Protein AF-A0A9W8RXJ8-F1 (afdb_monomer_lite)

Structure (mmCIF, N/CA/C/O backbone):
data_AF-A0A9W8RXJ8-F1
#
_entry.id   AF-A0A9W8RXJ8-F1
#
loop_
_atom_site.group_PDB
_atom_site.id
_atom_site.type_symbol
_atom_site.label_atom_id
_atom_site.label_alt_id
_atom_site.label_comp_id
_atom_site.label_asym_id
_atom_site.label_entity_id
_atom_site.label_seq_id
_atom_site.pdbx_PDB_ins_code
_atom_site.Cartn_x
_atom_site.Cartn_y
_atom_site.Cartn_z
_atom_site.occupancy
_atom_site.B_iso_or_equiv
_atom_site.auth_seq_id
_atom_site.auth_comp_id
_atom_site.auth_asym_id
_atom_site.auth_atom_id
_atom_site.pdbx_PDB_model_num
ATOM 1 N N . MET A 1 1 ? -31.388 0.272 54.545 1.00 35.22 1 MET A N 1
ATOM 2 C CA . MET A 1 1 ? -30.119 0.419 53.802 1.00 35.22 1 MET A CA 1
ATOM 3 C C . MET A 1 1 ? -30.381 0.047 52.357 1.00 35.22 1 MET A C 1
ATOM 5 O O . MET A 1 1 ? -30.662 -1.110 52.078 1.00 35.22 1 MET A O 1
ATOM 9 N N . ALA A 1 2 ? -30.418 1.042 51.474 1.00 28.25 2 ALA A N 1
ATOM 10 C CA . ALA A 1 2 ? -30.659 0.846 50.052 1.00 28.25 2 ALA A CA 1
ATOM 11 C C . ALA A 1 2 ? -29.332 0.495 49.368 1.00 28.25 2 ALA A C 1
ATOM 13 O O . ALA A 1 2 ? -28.409 1.306 49.366 1.00 28.25 2 ALA A O 1
ATOM 14 N N . VAL A 1 3 ? -29.229 -0.712 48.812 1.00 30.70 3 VAL A N 1
ATOM 15 C CA . VAL A 1 3 ? -28.134 -1.075 47.908 1.00 30.70 3 VAL A CA 1
ATOM 16 C C . VAL A 1 3 ? -28.586 -0.706 46.502 1.00 30.70 3 VAL A C 1
ATOM 18 O O . VAL A 1 3 ? -29.401 -1.397 45.894 1.00 30.70 3 VAL A O 1
ATOM 21 N N . SER A 1 4 ? -28.076 0.419 46.009 1.00 29.45 4 SER A N 1
ATOM 22 C CA . SER A 1 4 ? -28.154 0.770 44.595 1.00 29.45 4 SER A CA 1
ATOM 23 C C . SER A 1 4 ? -27.246 -0.179 43.811 1.00 29.45 4 SER A C 1
ATOM 25 O O . SER A 1 4 ? -26.024 -0.135 43.937 1.00 29.45 4 SER A O 1
ATOM 27 N N . ARG A 1 5 ? -27.852 -1.068 43.021 1.00 44.12 5 ARG A N 1
ATOM 28 C CA . ARG A 1 5 ? -27.207 -1.725 41.882 1.00 44.12 5 ARG A CA 1
ATOM 29 C C . ARG A 1 5 ? -27.414 -0.821 40.673 1.00 44.12 5 ARG A C 1
ATOM 31 O O . ARG A 1 5 ? -28.552 -0.688 40.239 1.00 44.12 5 ARG A O 1
ATOM 38 N N . ASN A 1 6 ? -26.338 -0.243 40.138 1.00 35.25 6 ASN A N 1
ATOM 39 C CA . ASN A 1 6 ? -26.139 -0.083 38.694 1.00 35.25 6 ASN A CA 1
ATOM 40 C C . ASN A 1 6 ? -24.799 0.580 38.352 1.00 35.25 6 ASN A C 1
ATOM 42 O O . ASN A 1 6 ? -24.467 1.630 38.891 1.00 35.25 6 ASN A O 1
ATOM 46 N N . GLY A 1 7 ? -24.133 0.014 37.340 1.00 33.09 7 GLY A N 1
ATOM 47 C CA . GLY A 1 7 ? -23.329 0.776 36.384 1.00 33.09 7 GLY A CA 1
ATOM 48 C C . GLY A 1 7 ? -21.817 0.562 36.442 1.00 33.09 7 GLY A C 1
ATOM 49 O O . GLY A 1 7 ? -21.168 0.942 37.407 1.00 33.09 7 GLY A O 1
ATOM 50 N N . GLY A 1 8 ? -21.258 0.062 35.335 1.00 31.50 8 GLY A N 1
ATOM 51 C CA . GLY A 1 8 ? -19.850 0.263 34.980 1.00 31.50 8 GLY A CA 1
ATOM 52 C C . GLY A 1 8 ? -19.142 -1.015 34.551 1.00 31.50 8 GLY A C 1
ATOM 53 O O . GLY A 1 8 ? -18.967 -1.923 35.350 1.00 31.50 8 GLY A O 1
ATOM 54 N N . ALA A 1 9 ? -18.747 -1.080 33.280 1.00 40.59 9 ALA A N 1
ATOM 55 C CA . ALA A 1 9 ? -18.009 -2.183 32.680 1.00 40.59 9 ALA A CA 1
ATOM 56 C C . ALA A 1 9 ? -16.796 -2.611 33.528 1.00 40.59 9 ALA A C 1
ATOM 58 O O . ALA A 1 9 ? -15.977 -1.774 33.907 1.00 40.59 9 ALA A O 1
ATOM 59 N N . ASN A 1 10 ? -16.655 -3.919 33.762 1.00 38.47 10 ASN A N 1
ATOM 60 C CA . ASN A 1 10 ? -15.446 -4.526 34.317 1.00 38.47 10 ASN A CA 1
ATOM 61 C C . ASN A 1 10 ? -14.302 -4.401 33.298 1.00 38.47 10 ASN A C 1
ATOM 63 O O . ASN A 1 10 ? -13.964 -5.359 32.606 1.00 38.47 10 ASN A O 1
ATOM 67 N N . ALA A 1 11 ? -13.701 -3.219 33.183 1.00 48.59 11 ALA A N 1
ATOM 68 C CA . ALA A 1 11 ? -12.344 -3.120 32.677 1.00 48.59 11 ALA A CA 1
ATOM 69 C C . ALA A 1 11 ? -11.456 -3.789 33.731 1.00 48.59 11 ALA A C 1
ATOM 71 O O . ALA A 1 11 ? -11.199 -3.214 34.789 1.00 48.59 11 ALA A O 1
ATOM 72 N N . ALA A 1 12 ? -11.070 -5.044 33.491 1.00 58.12 12 ALA A N 1
ATOM 73 C CA . ALA A 1 12 ? -10.094 -5.714 34.335 1.00 58.12 12 ALA A CA 1
ATOM 74 C C . ALA A 1 12 ? -8.837 -4.833 34.386 1.00 58.12 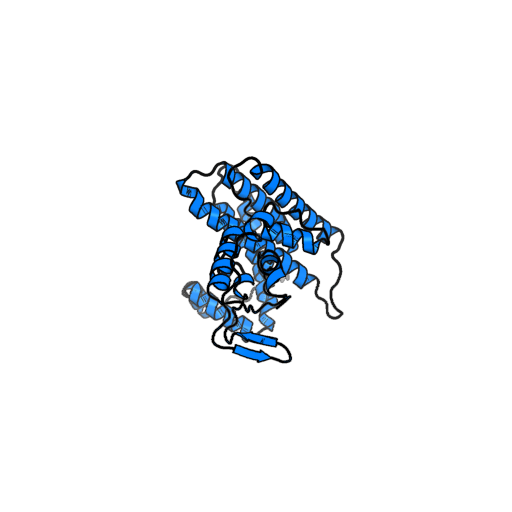12 ALA A C 1
ATOM 76 O O . ALA A 1 12 ? -8.300 -4.453 33.345 1.00 58.12 12 ALA A O 1
ATOM 77 N N . HIS A 1 13 ? -8.421 -4.450 35.594 1.00 66.38 13 HIS A N 1
ATOM 78 C CA . HIS A 1 13 ? -7.231 -3.633 35.804 1.00 66.38 13 HIS A CA 1
ATOM 79 C C . HIS A 1 13 ? -6.039 -4.327 35.134 1.00 66.38 13 HIS A C 1
ATOM 81 O O . HIS A 1 13 ? -5.773 -5.497 35.420 1.00 66.38 13 HIS A O 1
ATOM 87 N N . VAL A 1 14 ? -5.331 -3.630 34.237 1.00 68.44 14 VAL A N 1
ATOM 88 C CA . VAL A 1 14 ? -4.106 -4.175 33.635 1.00 68.44 14 VAL A CA 1
ATOM 89 C C . VAL A 1 14 ? -3.151 -4.498 34.778 1.00 68.44 14 VAL A C 1
ATOM 91 O O . VAL A 1 14 ? -2.932 -3.673 35.664 1.00 68.44 14 VAL A O 1
ATOM 94 N N . ASN A 1 15 ? -2.630 -5.723 34.822 1.00 82.56 15 ASN A N 1
ATOM 95 C CA . ASN A 1 15 ? -1.680 -6.119 35.856 1.00 82.56 15 ASN A CA 1
ATOM 96 C C . ASN A 1 15 ? -0.509 -5.120 35.867 1.00 82.56 15 ASN A C 1
ATOM 98 O O . ASN A 1 15 ? 0.106 -4.892 34.828 1.00 82.56 15 ASN A O 1
ATOM 102 N N . MET A 1 16 ? -0.193 -4.540 37.030 1.00 80.38 16 MET A N 1
ATOM 103 C CA . MET A 1 16 ? 0.881 -3.547 37.179 1.00 80.38 16 MET A CA 1
ATOM 104 C C . MET A 1 16 ? 2.228 -4.020 36.613 1.00 80.38 16 MET A C 1
ATOM 106 O O . MET A 1 16 ? 2.991 -3.222 36.070 1.00 80.38 16 MET A O 1
ATOM 110 N N . MET A 1 17 ? 2.523 -5.321 36.697 1.00 86.38 17 MET A N 1
ATOM 111 C CA . MET A 1 17 ? 3.754 -5.876 36.128 1.00 86.38 17 MET A CA 1
ATOM 112 C C . MET A 1 17 ? 3.715 -5.886 34.596 1.00 86.38 17 MET A C 1
ATOM 114 O O . MET A 1 17 ? 4.720 -5.607 33.949 1.00 86.38 17 MET A O 1
ATOM 118 N N . THR A 1 18 ? 2.550 -6.149 34.004 1.00 88.50 18 THR A N 1
ATOM 119 C CA . THR A 1 18 ? 2.351 -6.068 32.551 1.00 88.50 18 THR A CA 1
ATOM 120 C C . THR A 1 18 ? 2.411 -4.622 32.066 1.00 88.50 18 THR A C 1
ATOM 122 O O . THR A 1 18 ? 3.030 -4.359 31.039 1.00 88.50 18 THR A O 1
ATOM 125 N N . ASP A 1 19 ? 1.846 -3.679 32.822 1.00 89.75 19 ASP A N 1
ATOM 126 C CA . ASP A 1 19 ? 1.936 -2.248 32.511 1.00 89.75 19 ASP A CA 1
ATOM 127 C C . ASP A 1 19 ? 3.390 -1.754 32.542 1.00 89.75 19 ASP A C 1
ATOM 129 O O . ASP A 1 19 ? 3.831 -1.045 31.642 1.00 89.75 19 ASP A O 1
ATOM 133 N N . THR A 1 20 ? 4.188 -2.249 33.496 1.00 91.19 20 THR A N 1
ATOM 134 C CA . THR A 1 20 ? 5.633 -1.978 33.548 1.00 91.19 20 THR A CA 1
ATOM 135 C C . THR A 1 20 ? 6.344 -2.463 32.281 1.00 91.19 20 THR A C 1
ATOM 137 O O . THR A 1 20 ? 7.199 -1.753 31.754 1.00 91.19 20 THR A O 1
ATOM 140 N N . ILE A 1 21 ? 5.985 -3.636 31.750 1.00 92.62 21 ILE A N 1
ATOM 141 C CA . ILE A 1 21 ? 6.540 -4.133 30.481 1.00 92.62 21 ILE A CA 1
ATOM 142 C C . ILE A 1 21 ? 6.136 -3.208 29.324 1.00 92.62 21 ILE A C 1
ATOM 144 O O . ILE A 1 21 ? 7.000 -2.783 28.558 1.00 92.62 21 ILE A O 1
ATOM 148 N N . ILE A 1 22 ? 4.850 -2.858 29.210 1.00 91.69 22 ILE A N 1
ATOM 149 C CA . ILE A 1 22 ? 4.332 -1.992 28.135 1.00 91.69 22 ILE A CA 1
ATOM 150 C C . ILE A 1 22 ? 4.992 -0.608 28.174 1.00 91.69 22 ILE A C 1
ATOM 152 O O . ILE A 1 22 ? 5.399 -0.098 27.133 1.00 91.69 22 ILE A O 1
ATOM 156 N N . GLY A 1 23 ? 5.127 -0.016 29.362 1.00 92.38 23 GLY A N 1
ATOM 157 C CA . GLY A 1 23 ? 5.676 1.325 29.547 1.00 92.38 23 GLY A CA 1
ATOM 158 C C . GLY A 1 23 ? 7.185 1.438 29.323 1.00 92.38 23 GLY A C 1
ATOM 159 O O . GLY A 1 23 ? 7.670 2.541 29.085 1.00 92.38 23 GLY A O 1
ATOM 160 N N . ASN A 1 24 ? 7.932 0.328 29.385 1.00 94.94 24 ASN A N 1
ATOM 161 C CA . ASN A 1 24 ? 9.398 0.342 29.290 1.00 94.94 24 ASN A CA 1
ATOM 162 C C . ASN A 1 24 ? 9.953 -0.361 28.043 1.00 94.94 24 ASN A C 1
ATOM 164 O O . ASN A 1 24 ? 11.120 -0.154 27.705 1.00 94.94 24 ASN A O 1
ATOM 168 N N . LEU A 1 25 ? 9.164 -1.184 27.343 1.00 95.38 25 LEU A N 1
ATOM 169 C CA . LEU A 1 25 ? 9.617 -1.779 26.088 1.00 95.38 25 LEU A CA 1
ATOM 170 C C . LEU A 1 25 ? 9.798 -0.699 25.007 1.00 95.38 25 LEU A C 1
ATOM 172 O O . LEU A 1 25 ? 8.898 0.115 24.788 1.00 95.38 25 LEU A O 1
ATOM 176 N N . PRO A 1 26 ? 10.911 -0.721 24.249 1.00 96.31 26 PRO A N 1
ATOM 177 C CA . PRO A 1 26 ? 11.023 0.106 23.058 1.00 96.31 26 PRO A CA 1
ATOM 178 C C . PRO A 1 26 ? 9.963 -0.315 22.032 1.00 96.31 26 PRO A C 1
ATOM 180 O O . PRO A 1 26 ? 9.560 -1.480 21.976 1.00 96.31 26 PRO A O 1
ATOM 183 N N . ALA A 1 27 ? 9.553 0.614 21.165 1.00 93.94 27 ALA A N 1
ATOM 184 C CA . ALA A 1 27 ? 8.491 0.370 20.187 1.00 93.94 27 ALA A CA 1
ATOM 185 C C . ALA A 1 27 ? 8.756 -0.861 19.296 1.00 93.94 27 ALA A C 1
ATOM 187 O O . ALA A 1 27 ? 7.829 -1.611 18.995 1.00 93.94 27 ALA A O 1
ATOM 188 N N . ASP A 1 28 ? 10.011 -1.108 18.909 1.00 93.56 28 ASP A N 1
ATOM 189 C CA . ASP A 1 28 ? 10.378 -2.300 18.136 1.00 93.56 28 ASP A CA 1
ATOM 190 C C . ASP A 1 28 ? 10.241 -3.592 18.943 1.00 93.56 28 ASP A C 1
ATOM 192 O O . ASP A 1 28 ? 9.721 -4.580 18.424 1.00 93.56 28 ASP A O 1
ATOM 196 N N . GLY A 1 29 ? 10.608 -3.568 20.227 1.00 95.44 29 GLY A N 1
ATOM 197 C CA . GLY A 1 29 ? 10.397 -4.691 21.139 1.00 95.44 29 GLY A CA 1
ATOM 198 C C . GLY A 1 29 ? 8.912 -5.011 21.301 1.00 95.44 29 GLY A C 1
ATOM 199 O O . GLY A 1 29 ? 8.510 -6.165 21.162 1.00 95.44 29 GLY A O 1
ATOM 200 N N . LEU A 1 30 ? 8.075 -3.985 21.485 1.00 95.19 30 LEU A N 1
ATOM 201 C CA . LEU A 1 30 ? 6.626 -4.160 21.578 1.00 95.19 30 LEU A CA 1
ATOM 202 C C . LEU A 1 30 ? 6.035 -4.756 20.288 1.00 95.19 30 LEU A C 1
ATOM 204 O O . LEU A 1 30 ? 5.214 -5.669 20.356 1.00 95.19 30 LEU A O 1
ATOM 208 N N . ARG A 1 31 ? 6.487 -4.310 19.106 1.00 93.81 31 ARG A N 1
ATOM 209 C CA . ARG A 1 31 ? 6.063 -4.888 17.815 1.00 93.81 31 ARG A CA 1
ATOM 210 C C . ARG A 1 31 ? 6.441 -6.362 17.691 1.00 93.81 31 ARG A C 1
ATOM 212 O O . ARG A 1 31 ? 5.640 -7.138 17.179 1.00 93.81 31 ARG A O 1
ATOM 219 N N . VAL A 1 32 ? 7.639 -6.754 18.130 1.00 95.81 32 VAL A N 1
ATOM 220 C CA . VAL A 1 32 ? 8.074 -8.163 18.117 1.00 95.81 32 VAL A CA 1
ATOM 221 C C .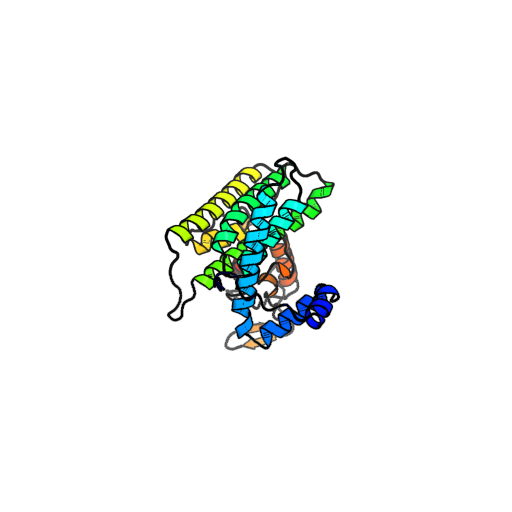 VAL A 1 32 ? 7.185 -9.009 19.025 1.00 95.81 32 VAL A C 1
ATOM 223 O O . VAL A 1 32 ? 6.690 -10.046 18.587 1.00 95.81 32 VAL A O 1
ATOM 226 N N . VAL A 1 33 ? 6.923 -8.544 20.249 1.00 95.62 33 VAL A N 1
ATOM 227 C CA . VAL A 1 33 ? 6.056 -9.250 21.204 1.00 95.62 33 VAL A CA 1
ATOM 228 C C . VAL A 1 33 ? 4.638 -9.401 20.652 1.00 95.62 33 VAL A C 1
ATOM 230 O O . VAL A 1 33 ? 4.113 -10.510 20.650 1.00 95.62 33 VAL A O 1
ATOM 233 N N . ILE A 1 34 ? 4.039 -8.331 20.118 1.00 94.62 34 ILE A N 1
ATOM 234 C CA . ILE A 1 34 ? 2.685 -8.383 19.542 1.00 94.62 34 ILE A CA 1
ATOM 235 C C . ILE A 1 34 ? 2.630 -9.320 18.330 1.00 94.62 34 ILE A C 1
ATOM 237 O O . ILE A 1 34 ? 1.712 -10.128 18.237 1.00 94.62 34 ILE A O 1
ATOM 241 N N . ARG A 1 35 ? 3.609 -9.272 17.416 1.00 93.94 35 ARG A N 1
ATOM 242 C CA . ARG A 1 35 ? 3.647 -10.204 16.273 1.00 93.94 35 ARG A CA 1
ATOM 243 C C . ARG A 1 35 ? 3.756 -11.658 16.729 1.00 93.94 35 ARG A C 1
ATOM 245 O O . ARG A 1 35 ? 3.061 -12.504 16.183 1.00 93.94 35 ARG A O 1
ATOM 252 N N . SER A 1 36 ? 4.591 -11.935 17.732 1.00 95.62 36 SER A N 1
ATOM 253 C CA . SER A 1 36 ? 4.730 -13.278 18.309 1.00 95.62 36 SER A CA 1
ATOM 254 C C . SER A 1 36 ? 3.431 -13.755 18.964 1.00 95.62 36 SER A C 1
ATOM 256 O O . SER A 1 36 ? 3.017 -14.896 18.758 1.00 95.62 36 SER A O 1
ATOM 258 N N . LEU A 1 37 ? 2.749 -12.860 19.690 1.00 94.81 37 LEU A N 1
ATOM 259 C CA . LEU A 1 37 ? 1.446 -13.122 20.292 1.00 94.81 37 LEU A CA 1
ATOM 260 C C . LEU A 1 37 ? 0.416 -13.497 19.219 1.00 94.81 37 LEU A C 1
ATOM 262 O O . LEU A 1 37 ? -0.186 -14.555 19.324 1.00 94.81 37 LEU A O 1
ATOM 266 N N . LEU A 1 38 ? 0.271 -12.680 18.172 1.00 94.44 38 LEU A N 1
ATOM 267 C CA . LEU A 1 38 ? -0.686 -12.908 17.083 1.00 94.44 38 LEU A CA 1
ATOM 268 C C . LEU A 1 38 ? -0.372 -14.171 16.267 1.00 94.44 38 LEU A C 1
ATOM 270 O O . LEU A 1 38 ? -1.287 -14.855 15.823 1.00 94.44 38 LEU A O 1
ATOM 274 N N . ALA A 1 39 ? 0.910 -14.495 16.080 1.00 93.94 39 ALA A N 1
ATOM 275 C CA . ALA A 1 39 ? 1.325 -15.704 15.372 1.00 93.94 39 ALA A CA 1
ATOM 276 C C . ALA A 1 39 ? 1.084 -16.981 16.193 1.00 93.94 39 ALA A C 1
ATOM 278 O O . ALA A 1 39 ? 0.705 -18.007 15.635 1.00 93.94 39 ALA A O 1
ATOM 279 N N . SER A 1 40 ? 1.312 -16.922 17.508 1.00 95.81 40 SER A N 1
ATOM 280 C CA . SER A 1 40 ? 1.195 -18.086 18.399 1.00 95.81 40 SER A CA 1
ATOM 281 C C . SER A 1 40 ? -0.229 -18.295 18.927 1.00 95.81 40 SER A C 1
ATOM 283 O O . SER A 1 40 ? -0.573 -19.409 19.304 1.00 95.81 40 SER A O 1
ATOM 285 N N . HIS A 1 41 ? -1.038 -17.232 18.952 1.00 94.88 41 HIS A N 1
ATOM 286 C CA . HIS A 1 41 ? -2.396 -17.196 19.504 1.00 94.88 41 HIS A CA 1
ATOM 287 C C . HIS A 1 41 ? -3.344 -16.461 18.536 1.00 94.88 41 HIS A C 1
ATOM 289 O O . HIS A 1 41 ? -3.692 -15.291 18.764 1.00 94.88 41 HIS A O 1
ATOM 295 N N . PRO A 1 42 ? -3.749 -17.103 17.421 1.00 92.38 42 PRO A N 1
ATOM 296 C CA . PRO A 1 42 ? -4.591 -16.478 16.400 1.00 92.38 42 PRO A CA 1
ATOM 297 C C . PRO A 1 42 ? -5.919 -15.923 16.937 1.00 92.38 42 PRO A C 1
ATOM 299 O O . PRO A 1 42 ? -6.430 -14.938 16.400 1.00 92.38 42 PRO A O 1
ATOM 302 N N . GLU A 1 43 ? -6.450 -16.494 18.021 1.00 94.69 43 GLU A N 1
ATOM 303 C CA . GLU A 1 43 ? -7.679 -16.073 18.702 1.00 94.69 43 GLU A CA 1
ATOM 304 C C . GLU A 1 43 ? -7.627 -14.640 19.258 1.00 94.69 43 GLU A C 1
ATOM 306 O O . GLU A 1 43 ? -8.664 -14.022 19.500 1.00 94.69 43 GLU A O 1
ATOM 311 N N . ILE A 1 44 ? -6.429 -14.076 19.439 1.00 94.00 44 ILE A N 1
ATOM 312 C CA . ILE A 1 44 ? -6.254 -12.707 19.939 1.00 94.00 44 ILE A CA 1
ATOM 313 C C . ILE A 1 44 ? -6.464 -11.671 18.824 1.00 94.00 44 ILE A C 1
ATOM 315 O O . ILE A 1 44 ? -6.789 -10.517 19.114 1.00 94.00 44 ILE A O 1
ATOM 319 N N . THR A 1 45 ? -6.343 -12.069 17.554 1.00 93.00 45 THR A N 1
ATOM 320 C CA . THR A 1 45 ? -6.376 -11.165 16.391 1.00 93.00 45 THR A CA 1
ATOM 321 C C . THR A 1 45 ? -7.628 -10.295 16.366 1.00 93.00 45 THR A C 1
ATOM 323 O O . THR A 1 45 ? -7.523 -9.070 16.336 1.00 93.00 45 THR A O 1
ATOM 326 N N . SER A 1 46 ? -8.816 -10.891 16.495 1.00 92.94 46 SER A N 1
ATOM 327 C CA . SER A 1 46 ? -10.081 -10.146 16.463 1.00 92.94 46 SER A CA 1
ATOM 328 C C . SER A 1 46 ? -10.208 -9.140 17.610 1.00 92.94 46 SER A C 1
ATOM 330 O O . SER A 1 46 ? -10.773 -8.059 17.436 1.00 92.94 46 SER A O 1
ATOM 332 N N . THR A 1 47 ? -9.664 -9.474 18.784 1.00 94.94 47 THR A N 1
ATOM 333 C CA . THR A 1 47 ? -9.649 -8.588 19.956 1.00 94.94 47 THR A CA 1
ATOM 334 C C . THR A 1 47 ? -8.678 -7.428 19.751 1.00 94.94 47 THR A C 1
ATOM 336 O O . THR A 1 47 ? -9.024 -6.279 20.024 1.00 94.94 47 THR A O 1
ATOM 339 N N . PHE A 1 48 ? -7.484 -7.702 19.218 1.00 95.12 48 PHE A N 1
ATOM 340 C CA . PHE A 1 48 ? -6.495 -6.676 18.886 1.00 95.12 48 PHE A CA 1
ATOM 341 C C . PHE A 1 48 ? -7.037 -5.682 17.850 1.00 95.12 48 PHE A C 1
ATOM 343 O O . PHE A 1 48 ? -6.930 -4.466 18.029 1.00 95.12 48 PHE A O 1
ATOM 350 N N . GLU A 1 49 ? -7.678 -6.183 16.795 1.00 94.62 49 GLU A N 1
ATOM 351 C CA . GLU A 1 49 ? -8.327 -5.344 15.790 1.00 94.62 49 GLU A CA 1
ATOM 352 C C . GLU A 1 49 ? -9.474 -4.522 16.394 1.00 94.62 49 GLU A C 1
ATOM 354 O O . GLU A 1 49 ? -9.580 -3.326 16.124 1.00 94.62 49 GLU A O 1
ATOM 359 N N . HIS A 1 50 ? -10.305 -5.124 17.253 1.00 94.75 50 HIS A N 1
ATOM 360 C CA . HIS A 1 50 ? -11.405 -4.428 17.924 1.00 94.75 50 HIS A CA 1
ATOM 361 C C . HIS A 1 50 ? -10.921 -3.259 18.793 1.00 94.75 50 HIS A C 1
ATOM 363 O O . HIS A 1 50 ? -11.410 -2.134 18.643 1.00 94.75 50 HIS A O 1
ATOM 369 N N . GLU A 1 51 ? -9.940 -3.489 19.669 1.00 94.75 51 GLU A N 1
ATOM 370 C CA . GLU A 1 51 ? -9.385 -2.425 20.515 1.00 94.75 51 GLU A CA 1
ATOM 371 C C . GLU A 1 51 ? -8.654 -1.363 19.679 1.00 94.75 51 GLU A C 1
ATOM 373 O O . GLU A 1 51 ? -8.736 -0.170 19.987 1.00 94.75 51 GLU A O 1
ATOM 378 N N . THR A 1 52 ? -8.039 -1.755 18.556 1.00 94.38 52 THR A N 1
ATOM 379 C CA . THR A 1 52 ? -7.474 -0.806 17.583 1.00 94.38 52 THR A CA 1
ATOM 380 C C . THR A 1 52 ? -8.562 0.101 17.004 1.00 94.38 52 THR A C 1
ATOM 382 O O . THR A 1 52 ? -8.418 1.323 17.048 1.00 94.38 52 THR A O 1
ATOM 385 N N . ARG A 1 53 ? -9.692 -0.449 16.533 1.00 93.88 53 ARG A N 1
ATOM 386 C CA . ARG A 1 53 ? -10.818 0.352 16.009 1.00 93.88 53 ARG A CA 1
ATOM 387 C C . ARG A 1 53 ? -11.358 1.334 17.049 1.00 93.88 53 ARG A C 1
ATOM 389 O O . ARG A 1 53 ? -11.595 2.503 16.739 1.00 93.88 53 ARG A O 1
ATOM 396 N N . LYS A 1 54 ? -11.495 0.893 18.301 1.00 92.38 54 LYS A N 1
ATOM 397 C CA . LYS A 1 54 ? -11.943 1.735 19.419 1.00 92.38 54 LYS A CA 1
ATOM 398 C C . LYS A 1 54 ? -10.974 2.885 19.704 1.00 92.38 54 LYS A C 1
ATOM 400 O O . LYS A 1 54 ? -11.414 4.024 19.871 1.00 92.38 54 LYS A O 1
ATOM 405 N N . TYR A 1 55 ? -9.669 2.613 19.711 1.00 91.06 55 TYR A N 1
ATOM 406 C CA . TYR A 1 55 ? -8.637 3.643 19.841 1.00 91.06 55 TYR A CA 1
ATOM 407 C C . TYR A 1 55 ? -8.706 4.668 18.697 1.00 91.06 55 TYR A C 1
ATOM 409 O O . TYR A 1 55 ? -8.686 5.877 18.946 1.00 91.06 55 TYR A O 1
ATOM 417 N N . LEU A 1 56 ? -8.849 4.209 17.449 1.00 90.06 56 LEU A N 1
ATOM 418 C CA . LEU A 1 56 ? -8.947 5.092 16.282 1.00 90.06 56 LEU A CA 1
ATOM 419 C C . LEU A 1 56 ? -10.168 6.010 16.362 1.00 90.06 56 LEU A C 1
ATOM 421 O O . LEU A 1 56 ? -10.030 7.214 16.145 1.00 90.06 56 LEU A O 1
ATOM 425 N N . GLY A 1 57 ? -11.334 5.479 16.747 1.00 86.38 57 GLY A N 1
ATOM 426 C CA . GLY A 1 57 ? -12.546 6.280 16.936 1.00 86.38 57 GLY A CA 1
ATOM 427 C C . GLY A 1 57 ? -12.347 7.426 17.936 1.00 86.38 57 GLY A C 1
ATOM 428 O O . GLY A 1 57 ? -12.760 8.559 17.685 1.00 86.38 57 GLY A O 1
ATOM 429 N N . GLN A 1 58 ? -11.630 7.171 19.035 1.00 84.31 58 GLN A N 1
ATOM 430 C CA . GLN A 1 58 ? -11.288 8.203 20.020 1.00 84.31 58 GLN A CA 1
ATOM 431 C C . GLN A 1 58 ? -10.261 9.215 19.493 1.00 84.31 58 GLN A C 1
ATOM 433 O O . GLN A 1 58 ? -10.350 10.402 19.811 1.00 84.31 58 GLN A O 1
ATOM 438 N N . SER A 1 59 ? -9.277 8.761 18.711 1.00 79.94 59 SER A N 1
ATOM 439 C CA . SER A 1 59 ? -8.229 9.617 18.145 1.00 79.94 59 SER A CA 1
ATOM 440 C C . SER A 1 59 ? -8.790 10.602 17.111 1.00 79.94 59 SER A C 1
ATOM 442 O O . SER A 1 59 ? -8.538 11.806 17.184 1.00 79.94 59 SER A O 1
ATOM 444 N N . ILE A 1 60 ? -9.649 10.120 16.207 1.00 78.25 60 ILE A N 1
ATOM 445 C CA . ILE A 1 60 ? -10.297 10.939 15.171 1.00 78.25 60 ILE A CA 1
ATOM 446 C C . ILE A 1 60 ? -11.178 12.017 15.810 1.00 78.25 60 ILE A C 1
ATOM 448 O O . ILE A 1 60 ? -11.069 13.191 15.455 1.00 78.25 60 ILE A O 1
ATOM 452 N N . ALA A 1 61 ? -11.974 11.651 16.821 1.00 76.38 61 ALA A N 1
ATOM 453 C CA . ALA A 1 61 ? -12.825 12.591 17.551 1.00 76.38 61 ALA A CA 1
ATOM 454 C C . ALA A 1 61 ? -12.034 13.718 18.246 1.00 76.38 61 ALA A C 1
ATOM 456 O O . ALA A 1 61 ? -12.539 14.832 18.403 1.00 76.38 61 ALA A O 1
ATOM 457 N N . LYS A 1 62 ? -10.785 13.454 18.654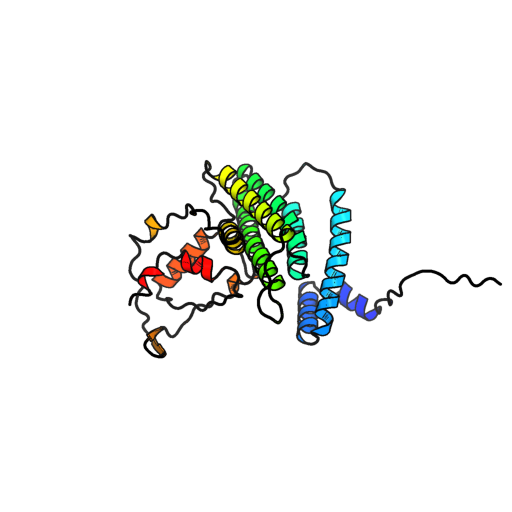 1.00 73.44 62 LYS A N 1
ATOM 458 C CA . LYS A 1 62 ? -9.882 14.467 19.226 1.00 73.44 62 LYS A CA 1
ATOM 459 C C . LYS A 1 62 ? -9.265 15.361 18.147 1.00 73.44 62 LYS A C 1
ATOM 461 O O . LYS A 1 62 ? -9.112 16.558 18.380 1.00 73.44 62 LYS A O 1
ATOM 466 N N . SER A 1 63 ? -8.944 14.809 16.975 1.00 66.12 63 SER A N 1
ATOM 467 C CA . SER A 1 63 ? -8.274 15.550 15.899 1.00 66.12 63 SER A CA 1
ATOM 468 C C . SER A 1 63 ? -9.184 16.535 15.155 1.00 66.12 63 SER A C 1
ATOM 470 O O . SER A 1 63 ? -8.681 17.540 14.657 1.00 66.12 63 SER A O 1
ATOM 472 N N . SER A 1 64 ? -10.503 16.311 15.101 1.00 60.03 64 SER A N 1
ATOM 473 C CA . SER A 1 64 ? -11.462 17.233 14.457 1.00 60.03 64 SER A CA 1
ATOM 474 C C . SER A 1 64 ? -11.592 18.608 15.135 1.00 60.03 64 SER A C 1
ATOM 476 O O . SER A 1 64 ? -12.290 19.471 14.614 1.00 60.03 64 SER A O 1
ATOM 478 N N . LYS A 1 65 ? -10.934 18.833 16.282 1.00 54.84 65 LYS A N 1
ATOM 479 C CA . LYS A 1 65 ? -10.942 20.114 17.014 1.00 54.84 65 LYS A CA 1
ATOM 480 C C . LYS A 1 65 ? -9.739 21.020 16.712 1.00 54.84 65 LYS A C 1
ATOM 482 O O . LYS A 1 65 ? -9.664 22.107 17.276 1.00 54.84 65 LYS A O 1
ATOM 487 N N . ALA A 1 66 ? -8.792 20.586 15.876 1.00 50.97 66 ALA A N 1
ATOM 488 C CA . ALA A 1 66 ? -7.581 21.346 15.577 1.00 50.97 66 ALA A CA 1
ATOM 489 C C . ALA A 1 66 ? -7.686 22.101 14.241 1.00 50.97 66 ALA A C 1
ATOM 491 O O . ALA A 1 66 ? -7.996 21.526 13.202 1.00 50.97 66 ALA A O 1
ATOM 492 N N . ASP A 1 67 ? -7.377 23.390 14.325 1.00 47.50 67 ASP A N 1
ATOM 493 C CA . ASP A 1 67 ? -7.530 24.457 13.338 1.00 47.50 67 ASP A CA 1
ATOM 494 C C . ASP A 1 67 ? -7.0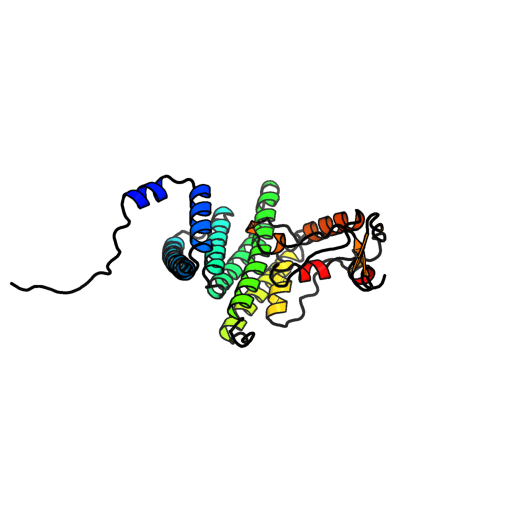78 24.140 11.894 1.00 47.50 67 ASP A C 1
ATOM 496 O O . ASP A 1 67 ? -6.039 23.498 11.653 1.00 47.50 67 ASP A O 1
ATOM 500 N N . HIS A 1 68 ? -7.881 24.646 10.954 1.00 50.88 68 HIS A N 1
ATOM 501 C CA . HIS A 1 68 ? -7.744 24.603 9.500 1.00 50.88 68 HIS A CA 1
ATOM 502 C C . HIS A 1 68 ? -6.924 25.816 9.036 1.00 50.88 68 HIS A C 1
ATOM 504 O O . HIS A 1 68 ? -7.538 26.843 8.796 1.00 50.88 68 HIS A O 1
ATOM 510 N N . ASP A 1 69 ? -5.593 25.723 8.866 1.00 50.66 69 ASP A N 1
ATOM 511 C CA . ASP A 1 69 ? -4.941 26.569 7.829 1.00 50.66 69 ASP A CA 1
ATOM 512 C C . ASP A 1 69 ? -3.458 26.335 7.485 1.00 50.66 69 ASP A C 1
ATOM 514 O O . ASP A 1 69 ? -2.852 27.132 6.769 1.00 50.66 69 ASP A O 1
ATOM 518 N N . LYS A 1 70 ? -2.811 25.251 7.930 1.00 54.91 70 LYS A N 1
ATOM 519 C CA . LYS A 1 70 ? -1.453 24.939 7.446 1.00 54.91 70 LYS A CA 1
ATOM 520 C C . LYS A 1 70 ? -1.381 23.574 6.786 1.00 54.91 70 LYS A C 1
ATOM 522 O O . LYS A 1 70 ? -1.552 22.544 7.436 1.00 54.91 70 LYS A O 1
ATOM 527 N N . PHE A 1 71 ? -1.105 23.605 5.482 1.00 63.56 71 PHE A N 1
ATOM 528 C CA . PHE A 1 71 ? -0.649 22.476 4.679 1.00 63.56 71 PHE A CA 1
ATOM 529 C C . PHE A 1 71 ? 0.680 21.961 5.260 1.00 63.56 71 PHE A C 1
ATOM 531 O O . PHE A 1 71 ? 1.747 22.479 4.948 1.00 63.56 71 PHE A O 1
ATOM 538 N N . ASP A 1 72 ? 0.600 20.984 6.166 1.00 78.06 72 ASP A N 1
ATOM 539 C CA . ASP A 1 72 ? 1.739 20.386 6.870 1.00 78.06 72 ASP A CA 1
ATOM 540 C C . ASP A 1 72 ? 1.805 18.882 6.573 1.00 78.06 72 ASP A C 1
ATOM 542 O O . ASP A 1 72 ? 0.905 18.119 6.944 1.00 78.06 72 ASP A O 1
ATOM 546 N N . ILE A 1 73 ? 2.895 18.447 5.932 1.00 85.81 73 ILE A N 1
ATOM 547 C CA . ILE A 1 73 ? 3.159 17.042 5.601 1.00 85.81 73 ILE A CA 1
ATOM 548 C C . ILE A 1 73 ? 3.091 16.134 6.838 1.00 85.81 73 ILE A C 1
ATOM 550 O O . ILE A 1 73 ? 2.637 14.995 6.737 1.00 85.81 73 ILE A O 1
ATOM 554 N N . LYS A 1 74 ? 3.440 16.630 8.035 1.00 87.56 74 LYS A N 1
ATOM 555 C CA . LYS A 1 74 ? 3.364 15.852 9.282 1.00 87.56 74 LYS A CA 1
ATOM 556 C C . LYS A 1 74 ? 1.926 15.492 9.646 1.00 87.56 74 LYS A C 1
ATOM 558 O O . LYS A 1 74 ? 1.661 14.358 10.045 1.00 87.56 74 LYS A O 1
ATOM 563 N N . ARG A 1 75 ? 0.980 16.420 9.463 1.00 85.94 75 ARG A N 1
ATOM 564 C CA . ARG A 1 75 ? -0.456 16.163 9.685 1.00 85.94 75 ARG A CA 1
ATOM 565 C C . ARG A 1 75 ? -1.004 15.162 8.668 1.00 85.94 75 ARG A C 1
ATOM 567 O O . ARG A 1 75 ? -1.777 14.271 9.029 1.00 85.94 75 ARG A O 1
ATOM 574 N N . LEU A 1 76 ? -0.565 15.267 7.413 1.00 90.19 76 LEU A N 1
ATOM 575 C CA . LEU A 1 76 ? -0.938 14.314 6.366 1.00 90.19 76 LEU A CA 1
ATOM 576 C C . LEU A 1 76 ? -0.397 12.906 6.671 1.00 90.19 76 LEU A C 1
ATOM 578 O O . LEU A 1 76 ? -1.144 11.936 6.567 1.00 90.19 76 LEU A O 1
ATOM 582 N N . ARG A 1 77 ? 0.846 12.787 7.160 1.00 92.38 77 ARG A N 1
ATOM 583 C CA . ARG A 1 77 ? 1.421 11.512 7.632 1.00 92.38 77 ARG A CA 1
ATOM 584 C C . ARG A 1 77 ? 0.661 10.922 8.816 1.00 92.38 77 ARG A C 1
ATOM 586 O O . ARG A 1 77 ? 0.462 9.713 8.867 1.00 92.38 77 ARG A O 1
ATOM 593 N N . HIS A 1 78 ? 0.210 11.748 9.756 1.00 90.50 78 HIS A N 1
ATOM 594 C CA . HIS A 1 78 ? -0.619 11.256 10.856 1.00 90.50 78 HIS A CA 1
ATOM 595 C C . HIS A 1 78 ? -1.951 10.683 10.346 1.00 90.50 78 HIS A C 1
ATOM 597 O O . HIS A 1 78 ? -2.359 9.594 10.744 1.00 90.50 78 HIS A O 1
ATOM 603 N N . THR A 1 79 ? -2.584 11.365 9.389 1.00 91.50 79 THR A N 1
ATOM 604 C CA . THR A 1 79 ? -3.805 10.868 8.731 1.00 91.50 79 THR A CA 1
ATOM 605 C C . THR A 1 79 ? -3.540 9.556 7.984 1.00 91.50 79 THR A C 1
ATOM 607 O O . THR A 1 79 ? -4.315 8.611 8.106 1.00 91.50 79 THR A O 1
ATOM 610 N N . GLN A 1 80 ? -2.408 9.454 7.280 1.00 94.25 80 GLN A N 1
ATOM 611 C CA . GLN A 1 80 ? -1.961 8.227 6.614 1.00 94.25 80 GLN A CA 1
ATOM 612 C C . GLN A 1 80 ? -1.820 7.052 7.598 1.00 94.25 80 GLN A C 1
ATOM 614 O O . GLN A 1 80 ? -2.253 5.941 7.305 1.00 94.25 80 GLN A O 1
ATOM 619 N N . GLN A 1 81 ? -1.255 7.285 8.788 1.00 93.00 81 GLN A N 1
ATOM 620 C CA . GLN A 1 81 ? -1.134 6.259 9.831 1.00 93.00 81 GLN A CA 1
ATOM 621 C C . GLN A 1 81 ? -2.501 5.779 10.329 1.00 93.00 81 GLN A C 1
ATOM 623 O O . GLN A 1 81 ? -2.701 4.575 10.472 1.00 93.00 81 GLN A O 1
ATOM 628 N N . ILE A 1 82 ? -3.452 6.697 10.538 1.00 93.00 82 ILE A N 1
ATOM 629 C CA . ILE A 1 82 ? -4.832 6.351 10.912 1.00 93.00 82 ILE A CA 1
ATOM 630 C C . ILE A 1 82 ? -5.465 5.460 9.840 1.00 93.00 82 ILE A C 1
ATOM 632 O O . ILE A 1 82 ? -6.020 4.416 10.177 1.00 93.00 82 ILE A O 1
ATOM 636 N N . ILE A 1 83 ? -5.332 5.829 8.561 1.00 94.44 83 ILE A N 1
ATOM 637 C CA . ILE A 1 83 ? -5.848 5.034 7.438 1.00 94.44 83 ILE A CA 1
ATOM 638 C C . ILE A 1 83 ? -5.234 3.634 7.452 1.00 94.44 83 ILE A C 1
ATOM 640 O O . ILE A 1 83 ? -5.968 2.654 7.421 1.00 94.44 83 ILE A O 1
ATOM 644 N N . ARG A 1 84 ? -3.909 3.507 7.585 1.00 94.38 84 ARG A N 1
ATOM 645 C CA . ARG A 1 84 ? -3.240 2.195 7.661 1.00 94.38 84 ARG A CA 1
ATOM 646 C C . ARG A 1 84 ? -3.777 1.324 8.793 1.00 94.38 84 ARG A C 1
ATOM 648 O O . ARG A 1 84 ? -3.988 0.131 8.592 1.00 94.38 84 ARG A O 1
ATOM 655 N N . CYS A 1 85 ? -4.030 1.909 9.963 1.00 93.81 85 CYS A N 1
ATOM 656 C CA . CYS A 1 85 ? -4.638 1.184 11.073 1.00 93.81 85 CYS A CA 1
ATOM 657 C C . CYS A 1 85 ? -6.091 0.777 10.777 1.00 93.81 85 CYS A C 1
ATOM 659 O O . CYS A 1 85 ? -6.488 -0.313 11.176 1.00 93.81 85 CYS A O 1
ATOM 661 N N . MET A 1 86 ? -6.877 1.590 10.061 1.00 93.75 86 MET A N 1
ATOM 662 C CA . MET A 1 86 ? -8.222 1.198 9.606 1.00 93.75 86 MET A CA 1
ATOM 663 C C . MET A 1 86 ? -8.166 0.002 8.651 1.00 93.75 86 MET A C 1
ATOM 665 O O . MET A 1 86 ? -8.847 -0.997 8.880 1.00 93.75 86 MET A O 1
ATOM 669 N N . LEU A 1 87 ? -7.294 0.065 7.637 1.00 92.88 87 LEU A N 1
ATOM 670 C CA . LEU A 1 87 ? -7.101 -1.025 6.676 1.00 92.88 87 LEU A CA 1
ATOM 671 C C . LEU A 1 87 ? -6.688 -2.324 7.382 1.00 92.88 87 LEU A C 1
ATOM 673 O O . LEU A 1 87 ? -7.250 -3.382 7.116 1.00 92.88 87 LEU A O 1
ATOM 677 N N . GLY A 1 88 ? -5.737 -2.234 8.317 1.00 90.88 88 GLY A N 1
ATOM 678 C CA . GLY A 1 88 ? -5.234 -3.379 9.080 1.00 90.88 88 GLY A CA 1
ATOM 679 C C . GLY A 1 88 ? -6.161 -3.884 10.189 1.00 90.88 88 GLY A C 1
ATOM 680 O O . GLY A 1 88 ? -5.882 -4.935 10.748 1.00 90.88 88 GLY A O 1
ATOM 681 N N . SER A 1 89 ? -7.236 -3.162 10.523 1.00 92.00 89 SER A N 1
ATOM 682 C CA . SER A 1 89 ? -8.214 -3.565 11.547 1.00 92.00 89 SER A CA 1
ATOM 683 C C . SER A 1 89 ? -9.577 -3.936 10.961 1.00 92.00 89 SER A C 1
ATOM 685 O O . SER A 1 89 ? -10.578 -3.928 11.676 1.00 92.00 89 SER A O 1
ATOM 687 N N . GLY A 1 90 ? -9.632 -4.256 9.664 1.00 90.31 90 GLY A N 1
ATOM 688 C CA . GLY A 1 90 ? -10.827 -4.809 9.022 1.00 90.31 90 GLY A CA 1
ATOM 689 C C . GLY A 1 90 ? -11.932 -3.794 8.714 1.00 90.31 90 GLY A C 1
ATOM 690 O O . GLY A 1 90 ? -13.066 -4.200 8.487 1.00 90.31 90 GLY A O 1
ATOM 691 N N . VAL A 1 91 ? -11.624 -2.493 8.686 1.00 92.38 91 VAL A N 1
ATOM 692 C CA . VAL A 1 91 ? -12.565 -1.414 8.312 1.00 92.38 91 VAL A CA 1
ATOM 693 C C . VAL A 1 91 ? -12.050 -0.628 7.094 1.00 92.38 91 VAL A C 1
ATOM 695 O O . VAL A 1 91 ? -11.696 0.552 7.195 1.00 92.38 91 VAL A O 1
ATOM 698 N N . PRO A 1 92 ? -11.906 -1.287 5.922 1.00 94.00 92 PRO A N 1
ATOM 699 C CA . PRO A 1 92 ? -11.267 -0.672 4.763 1.00 94.00 92 PRO A CA 1
ATOM 700 C C . PRO A 1 92 ? -12.090 0.466 4.144 1.00 94.00 92 PRO A C 1
ATOM 702 O O . PRO A 1 92 ? -11.507 1.421 3.635 1.00 94.00 92 PRO A O 1
ATOM 705 N N . PHE A 1 93 ? -13.420 0.409 4.209 1.00 94.56 93 PHE A N 1
ATOM 706 C CA . PHE A 1 93 ? -14.314 1.381 3.569 1.00 94.56 93 PHE A CA 1
ATOM 707 C C . PHE A 1 93 ? -14.301 2.754 4.262 1.00 94.56 93 PHE A C 1
ATOM 709 O O . PHE A 1 93 ? -14.279 3.801 3.606 1.00 94.56 93 PHE A O 1
ATOM 716 N N . GLU A 1 94 ? -14.201 2.772 5.590 1.00 92.06 94 GLU A N 1
ATOM 717 C CA . GLU A 1 94 ? -13.964 3.982 6.376 1.00 92.06 94 GLU A CA 1
ATOM 718 C C . GLU A 1 94 ? -12.596 4.591 6.038 1.00 92.06 94 GLU A C 1
ATOM 720 O O . GLU A 1 94 ? -12.473 5.807 5.850 1.00 92.06 94 GLU A O 1
ATOM 725 N N . GLY A 1 95 ? -11.581 3.733 5.882 1.00 93.75 95 GLY A N 1
ATOM 726 C CA . GLY A 1 95 ? -10.242 4.122 5.443 1.00 93.75 95 GLY A CA 1
ATOM 727 C C . GLY A 1 95 ? -10.237 4.766 4.056 1.00 93.75 95 GLY A C 1
ATOM 728 O O . GLY A 1 95 ? -9.620 5.816 3.877 1.00 93.75 95 GLY A O 1
ATOM 729 N N . ILE A 1 96 ? -10.973 4.195 3.097 1.00 96.19 96 ILE A N 1
ATOM 730 C CA . ILE A 1 96 ? -11.108 4.699 1.718 1.00 96.19 96 ILE A CA 1
ATOM 731 C C . ILE A 1 96 ? -11.647 6.133 1.690 1.00 96.19 96 ILE A C 1
ATOM 733 O O . ILE A 1 96 ? -11.118 6.981 0.970 1.00 96.19 96 ILE A O 1
ATOM 737 N N . THR A 1 97 ? -12.641 6.440 2.524 1.00 93.25 97 THR A N 1
ATOM 738 C CA . THR A 1 97 ? -13.227 7.788 2.591 1.00 93.25 97 THR A CA 1
ATOM 739 C C . THR A 1 97 ? -12.201 8.837 3.033 1.00 93.25 97 THR A C 1
ATOM 741 O O . THR A 1 97 ? -12.137 9.942 2.483 1.00 93.25 97 THR A O 1
ATOM 744 N N . LEU A 1 98 ? -11.374 8.513 4.032 1.00 93.00 98 LEU A N 1
ATOM 745 C CA . LEU A 1 98 ? -10.286 9.394 4.466 1.00 93.00 98 LEU A CA 1
ATOM 746 C C . LEU A 1 98 ? -9.164 9.465 3.428 1.00 93.00 98 LEU A C 1
ATOM 748 O O . LEU A 1 98 ? -8.597 10.539 3.215 1.00 93.00 98 LEU A O 1
ATOM 752 N N . LEU A 1 99 ? -8.877 8.348 2.762 1.00 95.81 99 LEU A N 1
ATOM 753 C CA . LEU A 1 99 ? -7.854 8.260 1.730 1.00 95.81 99 LEU A CA 1
ATOM 754 C C . LEU A 1 99 ? -8.170 9.170 0.539 1.00 95.81 99 LEU A C 1
ATOM 756 O O . LEU A 1 99 ? -7.286 9.910 0.119 1.00 95.81 99 LEU A O 1
ATOM 760 N N . GLY A 1 100 ? -9.425 9.220 0.076 1.00 95.75 100 GLY A N 1
ATOM 761 C CA . GLY A 1 100 ? -9.865 10.138 -0.986 1.00 95.75 100 GLY A CA 1
ATOM 762 C C . GLY A 1 100 ? -9.556 11.611 -0.677 1.00 95.75 100 GLY A C 1
ATOM 763 O O . GLY A 1 100 ? -9.005 12.341 -1.500 1.00 95.75 100 GLY A O 1
ATOM 764 N N . LYS A 1 101 ? -9.801 12.048 0.565 1.00 94.06 101 LYS A N 1
ATOM 765 C CA . LYS A 1 101 ? -9.443 13.408 1.011 1.00 94.06 101 LYS A CA 1
ATOM 766 C C . LYS A 1 101 ? -7.928 13.609 1.053 1.00 94.06 101 LYS A C 1
ATOM 768 O O . LYS A 1 101 ? -7.434 14.676 0.688 1.00 94.06 101 LYS A O 1
ATOM 773 N N . LEU A 1 102 ? -7.196 12.599 1.518 1.00 94.94 102 LEU A N 1
ATOM 774 C CA . LEU A 1 102 ? -5.749 12.659 1.680 1.00 94.94 102 LEU A CA 1
ATOM 775 C C . LEU A 1 102 ? -5.014 12.739 0.335 1.00 94.94 102 LEU A C 1
ATOM 777 O O . LEU A 1 102 ? -4.072 13.522 0.225 1.00 94.94 102 LEU A O 1
ATOM 781 N N . VAL A 1 103 ? -5.462 12.005 -0.690 1.00 96.25 103 VAL A N 1
ATOM 782 C CA . VAL A 1 103 ? -4.849 12.040 -2.031 1.00 96.25 103 VAL A CA 1
ATOM 783 C C . VAL A 1 103 ? -5.027 13.401 -2.701 1.00 96.25 103 VAL A C 1
ATOM 785 O O . VAL A 1 103 ? -4.063 13.945 -3.233 1.00 96.25 103 VAL A O 1
ATOM 788 N N . ILE A 1 104 ? -6.206 14.025 -2.577 1.00 95.50 104 ILE A N 1
ATOM 789 C CA . ILE A 1 104 ? -6.444 15.383 -3.098 1.00 95.50 104 ILE A CA 1
ATOM 790 C C . ILE A 1 104 ? -5.499 16.381 -2.427 1.00 95.50 104 ILE A C 1
ATOM 792 O O . ILE A 1 104 ? -4.853 17.187 -3.098 1.00 95.50 104 ILE A O 1
ATOM 796 N N . ARG A 1 105 ? -5.365 16.312 -1.095 1.00 93.25 105 ARG A N 1
ATOM 797 C CA . ARG A 1 105 ? -4.440 17.182 -0.354 1.00 93.25 105 ARG A CA 1
ATOM 798 C C . ARG A 1 105 ? -2.981 16.934 -0.723 1.00 93.25 105 ARG A C 1
ATOM 800 O O . ARG A 1 105 ? -2.223 17.896 -0.808 1.00 93.25 105 ARG A O 1
ATOM 807 N N . GLY A 1 106 ? -2.592 15.682 -0.954 1.00 93.69 106 GLY A N 1
ATOM 808 C CA . GLY A 1 106 ? -1.249 15.325 -1.403 1.00 93.69 106 GLY A CA 1
ATOM 809 C C . GLY A 1 106 ? -0.916 15.920 -2.773 1.00 93.69 106 GLY A C 1
ATOM 810 O O . GLY A 1 106 ? 0.118 16.569 -2.916 1.00 93.69 106 GLY A O 1
ATOM 811 N N . ALA A 1 107 ? -1.814 15.784 -3.751 1.00 93.62 107 ALA A N 1
ATOM 812 C CA . ALA A 1 107 ? -1.622 16.357 -5.084 1.00 93.62 107 ALA A CA 1
ATOM 813 C C . ALA A 1 107 ? -1.613 17.899 -5.067 1.00 93.62 107 ALA A C 1
ATOM 815 O O . ALA A 1 107 ? -0.756 18.518 -5.693 1.00 93.62 107 ALA A O 1
ATOM 816 N N . GLN A 1 108 ? -2.487 18.535 -4.277 1.00 92.62 108 GLN A N 1
ATOM 817 C CA . GLN A 1 108 ? -2.446 19.988 -4.054 1.00 92.62 108 GLN A CA 1
ATOM 818 C C . GLN A 1 108 ? -1.114 20.443 -3.446 1.00 92.62 108 GLN A C 1
ATOM 820 O O . GLN A 1 108 ? -0.575 21.474 -3.843 1.00 92.62 108 GLN A O 1
ATOM 825 N N . LEU A 1 109 ? -0.567 19.674 -2.498 1.00 91.12 109 LEU A N 1
ATOM 826 C CA . LEU A 1 109 ? 0.725 19.979 -1.891 1.00 91.12 109 LEU A CA 1
ATOM 827 C C . LEU A 1 109 ? 1.861 19.884 -2.916 1.00 91.12 109 LEU A C 1
ATOM 829 O O . LEU A 1 109 ? 2.779 20.699 -2.865 1.00 91.12 109 LEU A O 1
ATOM 833 N N . ALA A 1 110 ? 1.784 18.958 -3.875 1.00 91.44 110 ALA A N 1
ATOM 834 C CA . ALA A 1 110 ? 2.762 18.854 -4.958 1.00 91.44 110 ALA A CA 1
ATOM 835 C C . ALA A 1 110 ? 2.853 20.120 -5.814 1.00 91.44 110 ALA A C 1
ATOM 837 O O . ALA A 1 110 ? 3.960 20.540 -6.144 1.00 91.44 110 ALA A O 1
ATOM 838 N N . LEU A 1 111 ? 1.722 20.775 -6.084 1.00 90.88 111 LEU A N 1
ATOM 839 C CA . LEU A 1 111 ? 1.671 22.016 -6.865 1.00 90.88 111 LEU A CA 1
ATOM 840 C C . LEU A 1 111 ? 2.351 23.205 -6.170 1.00 90.88 111 LEU A C 1
ATOM 842 O O . LEU A 1 111 ? 2.889 24.082 -6.839 1.00 90.88 111 LEU A O 1
ATOM 846 N N . VAL A 1 112 ? 2.306 23.258 -4.836 1.00 89.12 112 VAL A N 1
ATOM 847 C CA . VAL A 1 112 ? 2.787 24.413 -4.051 1.00 89.12 112 VAL A CA 1
ATOM 848 C C . VAL A 1 112 ? 4.119 24.160 -3.338 1.00 89.12 112 VAL A C 1
ATOM 850 O O . VAL A 1 112 ? 4.636 25.052 -2.662 1.00 89.12 112 VAL A O 1
ATOM 853 N N . SER A 1 113 ? 4.673 22.950 -3.447 1.00 85.75 113 SER A N 1
ATOM 854 C CA . SER A 1 113 ? 5.893 22.568 -2.732 1.00 85.75 113 SER A CA 1
ATOM 855 C C . SER A 1 113 ? 7.136 23.250 -3.290 1.00 85.75 113 SER A C 1
ATOM 857 O O . SER A 1 113 ? 7.329 23.369 -4.499 1.00 85.75 113 SER A O 1
ATOM 859 N N . ARG A 1 114 ? 8.024 23.659 -2.382 1.00 79.81 114 ARG A N 1
ATOM 860 C CA . ARG A 1 114 ? 9.331 24.233 -2.721 1.00 79.81 114 ARG A CA 1
ATOM 861 C C . ARG A 1 114 ? 10.293 23.129 -3.163 1.00 79.81 114 ARG A C 1
ATOM 863 O O . ARG A 1 114 ? 10.168 21.999 -2.702 1.00 79.81 114 ARG A O 1
ATOM 870 N N . GLU A 1 115 ? 11.295 23.467 -3.979 1.00 78.00 115 GLU A N 1
ATOM 871 C CA . GLU A 1 115 ? 12.312 22.512 -4.470 1.00 78.00 115 GLU A CA 1
ATOM 872 C C . GLU A 1 115 ? 12.931 21.654 -3.354 1.00 78.00 115 GLU A C 1
ATOM 874 O O . GLU A 1 115 ? 13.037 20.438 -3.493 1.00 78.00 115 GLU A O 1
ATOM 879 N N . ASN A 1 116 ? 13.254 22.262 -2.209 1.00 76.62 116 ASN A N 1
ATOM 880 C CA . ASN A 1 116 ? 13.881 21.564 -1.082 1.00 76.62 116 ASN A CA 1
ATOM 881 C C . ASN A 1 116 ? 12.977 20.497 -0.434 1.00 76.62 116 ASN A C 1
ATOM 883 O O . ASN A 1 116 ? 13.489 19.541 0.142 1.00 76.62 116 ASN A O 1
ATOM 887 N N . ASP A 1 117 ? 11.653 20.633 -0.553 1.00 81.62 117 ASP A N 1
ATOM 888 C CA . ASP A 1 117 ? 10.673 19.740 0.079 1.00 81.62 117 ASP A CA 1
ATOM 889 C C . ASP A 1 117 ? 10.163 18.655 -0.889 1.00 81.62 117 ASP A C 1
ATOM 891 O O . ASP A 1 117 ? 9.527 17.684 -0.466 1.00 81.62 117 ASP A O 1
ATOM 895 N N . LYS A 1 118 ? 10.472 18.769 -2.193 1.00 81.94 118 LYS A N 1
ATOM 896 C CA . LYS A 1 118 ? 10.006 17.830 -3.231 1.00 81.94 118 LYS A CA 1
ATOM 897 C C . LYS A 1 118 ? 10.446 16.391 -2.973 1.00 81.94 118 LYS A C 1
ATOM 899 O O . LYS A 1 118 ? 9.695 15.468 -3.275 1.00 81.94 118 LYS A O 1
ATOM 904 N N . GLY A 1 119 ? 11.634 16.188 -2.400 1.00 86.81 119 GLY A N 1
ATOM 905 C CA . GLY A 1 119 ? 12.143 14.854 -2.076 1.00 86.81 119 GLY A CA 1
ATOM 906 C C . GLY A 1 119 ? 11.305 14.151 -1.005 1.00 86.81 119 GLY A C 1
ATOM 907 O O . GLY A 1 119 ? 10.845 13.027 -1.214 1.00 86.81 119 GLY A O 1
ATOM 908 N N . GLU A 1 120 ? 11.061 14.822 0.125 1.00 90.06 120 GLU A N 1
ATOM 909 C CA . GLU A 1 120 ? 10.252 14.259 1.212 1.00 90.06 120 GLU A CA 1
ATOM 910 C C . GLU A 1 120 ? 8.796 14.055 0.772 1.00 90.06 120 GLU A C 1
ATOM 912 O O . GLU A 1 120 ? 8.194 13.007 1.045 1.00 90.06 120 GLU A O 1
ATOM 917 N N . LEU A 1 121 ? 8.247 15.038 0.055 1.00 91.75 121 LEU A N 1
ATOM 918 C CA . LEU A 1 121 ? 6.907 14.954 -0.496 1.00 91.75 121 LEU A CA 1
ATOM 919 C C . LEU A 1 121 ? 6.785 13.788 -1.481 1.00 91.75 121 LEU A C 1
ATOM 921 O O . LEU A 1 121 ? 5.849 13.007 -1.365 1.00 91.75 121 LEU A O 1
ATOM 925 N N . GLY A 1 122 ? 7.731 13.617 -2.405 1.00 91.94 122 GLY A N 1
ATOM 926 C CA . GLY A 1 122 ? 7.717 12.513 -3.366 1.00 91.94 122 GLY A CA 1
ATOM 927 C C . GLY A 1 122 ? 7.685 11.144 -2.681 1.00 91.94 122 GLY A C 1
ATOM 928 O O . GLY A 1 122 ? 6.901 10.278 -3.067 1.00 91.94 122 GLY A O 1
ATOM 929 N N . VAL A 1 123 ? 8.459 10.966 -1.602 1.00 92.44 123 VAL A N 1
ATOM 930 C CA . VAL A 1 123 ? 8.417 9.745 -0.776 1.00 92.44 123 VAL A CA 1
ATOM 931 C C . VAL A 1 123 ? 7.047 9.565 -0.120 1.00 92.44 123 VAL A C 1
ATOM 933 O O . VAL A 1 123 ? 6.515 8.456 -0.096 1.00 92.44 123 VAL A O 1
ATOM 936 N N . PHE A 1 124 ? 6.453 10.637 0.406 1.00 93.94 124 PHE A N 1
ATOM 937 C CA . PHE A 1 124 ? 5.110 10.588 0.984 1.00 93.94 124 PHE A CA 1
ATOM 938 C C . PHE A 1 124 ? 4.043 10.212 -0.054 1.00 93.94 124 PHE A C 1
ATOM 940 O O . PHE A 1 124 ? 3.241 9.319 0.205 1.00 93.94 124 PHE A O 1
ATOM 947 N N . LEU A 1 125 ? 4.064 10.834 -1.233 1.00 95.19 125 LEU A N 1
ATOM 948 C CA . LEU A 1 125 ? 3.105 10.583 -2.307 1.00 95.19 125 LEU A CA 1
ATOM 949 C C . LEU A 1 125 ? 3.212 9.152 -2.849 1.00 95.19 125 LEU A C 1
ATOM 951 O O . LEU A 1 125 ? 2.191 8.487 -2.992 1.00 95.19 125 LEU A O 1
ATOM 955 N N . ALA A 1 126 ? 4.430 8.640 -3.049 1.00 93.88 126 ALA A N 1
ATOM 956 C CA . ALA A 1 126 ? 4.646 7.242 -3.422 1.00 93.88 126 ALA A CA 1
ATOM 957 C C . ALA A 1 126 ? 4.139 6.272 -2.340 1.00 93.88 126 ALA A C 1
ATOM 959 O O . ALA A 1 126 ? 3.575 5.221 -2.636 1.00 93.88 126 ALA A O 1
ATOM 960 N N . SER A 1 127 ? 4.321 6.635 -1.068 1.00 95.06 127 SER A N 1
ATOM 961 C CA . SER A 1 127 ? 3.799 5.872 0.066 1.00 95.06 127 SER A CA 1
ATOM 962 C C . SER A 1 127 ? 2.265 5.853 0.089 1.00 95.06 127 SER A C 1
ATOM 964 O O . SER A 1 127 ? 1.687 4.807 0.372 1.00 95.06 127 SER A O 1
ATOM 966 N N . LEU A 1 128 ? 1.613 6.972 -0.254 1.00 95.75 128 LEU A N 1
ATOM 967 C CA . LEU A 1 128 ? 0.157 7.041 -0.416 1.00 95.75 128 LEU A CA 1
ATOM 968 C C . LEU A 1 128 ? -0.341 6.198 -1.591 1.00 95.75 128 LEU A C 1
ATOM 970 O O . LEU A 1 128 ? -1.360 5.534 -1.445 1.00 95.75 128 LEU A O 1
ATOM 974 N N . ASP A 1 129 ? 0.373 6.181 -2.720 1.00 95.44 129 ASP A N 1
ATOM 975 C CA . ASP A 1 129 ? 0.021 5.322 -3.859 1.00 95.44 129 ASP A CA 1
ATOM 976 C C . ASP A 1 129 ? -0.009 3.841 -3.449 1.00 95.44 129 ASP A C 1
ATOM 978 O O . ASP A 1 129 ? -0.981 3.122 -3.688 1.00 95.44 129 ASP A O 1
ATOM 982 N N . GLY A 1 130 ? 1.014 3.411 -2.701 1.00 93.50 130 GLY A N 1
ATOM 983 C CA . GLY A 1 130 ? 1.049 2.083 -2.092 1.00 93.50 130 GLY A CA 1
ATOM 984 C C . GLY A 1 130 ? -0.104 1.828 -1.112 1.00 93.50 130 GLY A C 1
ATOM 985 O O . GLY A 1 130 ? -0.639 0.722 -1.082 1.00 93.50 130 GLY A O 1
ATOM 986 N N . ASP A 1 131 ? -0.533 2.829 -0.339 1.00 95.44 131 ASP A N 1
ATOM 987 C CA . ASP A 1 131 ? -1.676 2.690 0.574 1.00 95.44 131 ASP A CA 1
ATOM 988 C C . ASP A 1 131 ? -3.013 2.539 -0.167 1.00 95.44 131 ASP A C 1
ATOM 990 O O . ASP A 1 131 ? -3.889 1.825 0.319 1.00 95.44 131 ASP A O 1
ATOM 994 N N . ILE A 1 132 ? -3.174 3.142 -1.352 1.00 96.25 132 ILE A N 1
ATOM 995 C CA . ILE A 1 132 ? -4.353 2.915 -2.205 1.00 96.25 132 ILE A CA 1
ATOM 996 C C . ILE A 1 132 ? -4.394 1.458 -2.665 1.00 96.25 132 ILE A C 1
ATOM 998 O O . ILE A 1 132 ? -5.426 0.800 -2.537 1.00 96.25 132 ILE A O 1
ATOM 1002 N N . VAL A 1 133 ? -3.262 0.918 -3.129 1.00 93.56 133 VAL A N 1
ATOM 1003 C CA . VAL A 1 133 ? -3.149 -0.504 -3.496 1.00 93.56 133 VAL A CA 1
ATOM 1004 C C . VAL A 1 133 ? -3.497 -1.408 -2.307 1.00 93.56 133 VAL A C 1
ATOM 1006 O O . VAL A 1 133 ? -4.238 -2.384 -2.457 1.00 93.56 133 VAL A O 1
ATOM 1009 N N . GLN A 1 134 ? -3.019 -1.075 -1.105 1.00 92.25 134 GLN A N 1
ATOM 1010 C CA . GLN A 1 134 ? -3.373 -1.812 0.111 1.00 92.25 134 GLN A CA 1
ATOM 1011 C C . GLN A 1 134 ? -4.853 -1.718 0.452 1.00 92.25 134 GLN A C 1
ATOM 1013 O O . GLN A 1 134 ? -5.439 -2.724 0.837 1.00 92.25 134 GLN A O 1
ATOM 1018 N N . ALA A 1 135 ? -5.465 -0.543 0.306 1.00 95.19 135 ALA A N 1
ATOM 1019 C CA . ALA A 1 135 ? -6.889 -0.368 0.559 1.00 95.19 135 ALA A CA 1
ATOM 1020 C C . ALA A 1 135 ? -7.712 -1.267 -0.366 1.00 95.19 135 ALA A C 1
ATOM 1022 O O . ALA A 1 135 ? -8.590 -1.991 0.095 1.00 95.19 135 ALA A O 1
ATOM 1023 N N . MET A 1 136 ? -7.367 -1.297 -1.653 1.00 94.00 136 MET A N 1
ATOM 1024 C CA . MET A 1 136 ? -8.008 -2.167 -2.637 1.00 94.00 136 MET A CA 1
ATOM 1025 C C . MET A 1 136 ? -7.767 -3.656 -2.336 1.00 94.00 136 MET A C 1
ATOM 1027 O O . MET A 1 136 ? -8.679 -4.473 -2.443 1.00 94.00 136 MET A O 1
ATOM 1031 N N . THR A 1 137 ? -6.571 -4.021 -1.871 1.00 90.62 137 THR A N 1
ATOM 1032 C CA . THR A 1 137 ? -6.273 -5.390 -1.413 1.00 90.62 137 THR A CA 1
ATOM 1033 C C . THR A 1 137 ? -7.112 -5.770 -0.188 1.00 90.62 137 THR A C 1
ATOM 1035 O O . THR A 1 137 ? -7.647 -6.875 -0.122 1.00 90.62 137 THR A O 1
ATOM 1038 N N . ALA A 1 138 ? -7.267 -4.855 0.771 1.00 91.69 138 ALA A N 1
ATOM 1039 C CA . ALA A 1 138 ? -8.105 -5.053 1.948 1.00 91.69 138 ALA A CA 1
ATOM 1040 C C . ALA A 1 138 ? -9.588 -5.194 1.568 1.00 91.69 138 ALA A C 1
ATOM 1042 O O . ALA A 1 138 ? -10.254 -6.069 2.109 1.00 91.69 138 ALA A O 1
ATOM 1043 N N . VAL A 1 139 ? -10.078 -4.422 0.590 1.00 93.56 139 VAL A N 1
ATOM 1044 C CA . VAL A 1 139 ? -11.421 -4.609 0.013 1.00 93.56 139 VAL A CA 1
ATOM 1045 C C . VAL A 1 139 ? -11.560 -5.998 -0.601 1.00 93.56 139 VAL A C 1
ATOM 1047 O O . VAL A 1 139 ? -12.475 -6.720 -0.239 1.00 93.56 139 VAL A O 1
ATOM 1050 N N . LYS A 1 140 ? -10.637 -6.440 -1.465 1.00 90.25 140 LYS A N 1
ATOM 1051 C CA . LYS A 1 140 ? -10.705 -7.804 -2.029 1.00 90.25 140 LYS A CA 1
ATOM 1052 C C . LYS A 1 140 ? -10.789 -8.867 -0.931 1.00 90.25 140 LYS A C 1
ATOM 1054 O O . LYS A 1 140 ? -11.580 -9.796 -1.044 1.00 90.25 140 LYS A O 1
ATOM 1059 N N . LYS A 1 141 ? -10.038 -8.696 0.164 1.00 89.19 141 LYS A N 1
ATOM 1060 C CA . LYS A 1 141 ? -10.099 -9.583 1.336 1.00 89.19 141 LYS A CA 1
ATOM 1061 C C . LYS A 1 141 ? -11.471 -9.616 2.009 1.00 89.19 141 LYS A C 1
ATOM 1063 O O . LYS A 1 141 ? -11.889 -10.695 2.406 1.00 89.19 141 LYS A O 1
ATOM 1068 N N . THR A 1 142 ? -12.182 -8.492 2.112 1.00 89.94 142 THR A N 1
ATOM 1069 C CA . THR A 1 142 ? -13.542 -8.469 2.688 1.00 89.94 142 THR A CA 1
ATOM 1070 C C . THR A 1 142 ? -14.613 -9.037 1.755 1.00 89.94 142 THR A C 1
ATOM 1072 O O . THR A 1 142 ? -15.733 -9.304 2.201 1.00 89.94 142 THR A O 1
ATOM 1075 N N . LEU A 1 143 ? -14.290 -9.217 0.471 1.00 89.31 143 LEU A N 1
ATOM 1076 C CA . LEU A 1 143 ? -15.161 -9.871 -0.501 1.00 89.31 143 LEU A CA 1
ATOM 1077 C C . LEU A 1 143 ? -15.020 -11.398 -0.484 1.00 89.31 143 LEU A C 1
ATOM 1079 O O . LEU A 1 143 ? -15.957 -12.081 -0.888 1.00 89.31 143 LEU A O 1
ATOM 1083 N N . PHE A 1 144 ? -13.903 -11.954 -0.007 1.00 86.31 144 PHE A N 1
ATOM 1084 C CA . PHE A 1 144 ? -13.771 -13.404 0.136 1.00 86.31 144 PHE A CA 1
ATOM 1085 C C . PHE A 1 144 ? -14.694 -13.928 1.244 1.00 86.31 144 PHE A C 1
ATOM 1087 O O . PHE A 1 144 ? -14.664 -13.466 2.383 1.00 86.31 144 PHE A O 1
ATOM 1094 N N . VAL A 1 145 ? -15.514 -14.911 0.889 1.00 83.25 145 VAL A N 1
ATOM 1095 C CA . VAL A 1 145 ? -16.463 -15.621 1.754 1.00 83.25 145 VAL A CA 1
ATOM 1096 C C . VAL A 1 145 ? -16.278 -17.129 1.556 1.00 83.25 145 VAL A C 1
ATOM 1098 O O . VAL A 1 145 ? -15.683 -17.554 0.569 1.00 83.25 145 VAL A O 1
ATOM 1101 N N . ASP A 1 146 ? -16.815 -17.965 2.446 1.00 77.56 146 ASP A N 1
ATOM 1102 C CA . ASP A 1 146 ? -16.600 -19.428 2.403 1.00 77.56 146 ASP A CA 1
ATOM 1103 C C . ASP A 1 146 ? -17.003 -20.089 1.067 1.00 77.56 146 ASP A C 1
ATOM 1105 O O . ASP A 1 146 ? -16.500 -21.154 0.714 1.00 77.56 146 ASP A O 1
ATOM 1109 N N . VAL A 1 147 ? -17.900 -19.451 0.307 1.00 77.44 147 VAL A N 1
ATOM 1110 C CA . VAL A 1 147 ? -18.432 -19.937 -0.980 1.00 77.44 147 VAL A CA 1
ATOM 1111 C C . VAL A 1 147 ? -17.790 -19.225 -2.190 1.00 77.44 147 VAL A C 1
ATOM 1113 O O . VAL A 1 147 ? -18.285 -19.331 -3.309 1.00 77.44 147 VAL A O 1
ATOM 1116 N N . GLY A 1 148 ? -16.689 -18.488 -1.998 1.00 82.62 148 GLY A N 1
ATOM 1117 C CA . GLY A 1 148 ? -15.965 -17.790 -3.067 1.00 82.62 148 GLY A CA 1
ATOM 1118 C C . GLY A 1 148 ? -15.792 -16.299 -2.788 1.00 82.62 148 GLY A C 1
ATOM 1119 O O . GLY A 1 148 ? -15.259 -15.915 -1.752 1.00 82.62 148 GLY A O 1
ATOM 1120 N N . ALA A 1 149 ? -16.214 -15.442 -3.715 1.00 84.88 149 ALA A N 1
ATOM 1121 C CA . ALA A 1 149 ? -16.195 -13.994 -3.527 1.00 84.88 149 ALA A CA 1
ATOM 1122 C C . ALA A 1 149 ? -17.610 -13.434 -3.674 1.00 84.88 149 ALA A C 1
ATOM 1124 O O . ALA A 1 149 ? -18.301 -13.743 -4.646 1.00 84.88 149 ALA A O 1
ATOM 1125 N N . ARG A 1 150 ? -18.045 -12.621 -2.710 1.00 93.06 150 ARG A N 1
ATOM 1126 C CA . ARG A 1 150 ? -19.271 -11.831 -2.844 1.00 93.06 150 ARG A CA 1
ATOM 1127 C C . ARG A 1 150 ? -19.012 -10.605 -3.715 1.00 93.06 150 ARG A C 1
ATOM 1129 O O . ARG A 1 150 ? -17.890 -10.106 -3.792 1.00 93.06 150 ARG A O 1
ATOM 1136 N N . GLU A 1 151 ? -20.073 -10.084 -4.308 1.00 91.00 151 GLU A N 1
ATOM 1137 C CA . GLU A 1 151 ? -20.026 -8.798 -4.997 1.00 91.00 151 GLU A CA 1
ATOM 1138 C C . GLU A 1 151 ? -19.994 -7.630 -3.995 1.00 91.00 151 GLU A C 1
ATOM 1140 O O . GLU A 1 151 ? -20.326 -7.774 -2.808 1.00 91.00 151 GLU A O 1
ATOM 1145 N N . LEU A 1 152 ? -19.562 -6.467 -4.485 1.00 93.44 152 LEU A N 1
ATOM 1146 C CA . LEU A 1 152 ? -19.652 -5.201 -3.760 1.00 93.44 152 LEU A CA 1
ATOM 1147 C C . LEU A 1 152 ? -21.121 -4.792 -3.619 1.00 93.44 152 LEU A C 1
ATOM 1149 O O . LEU A 1 152 ? -21.892 -4.908 -4.571 1.00 93.44 152 LEU A O 1
ATOM 1153 N N . SER A 1 153 ? -21.502 -4.263 -2.456 1.00 95.12 153 SER A N 1
ATOM 1154 C CA . SER A 1 153 ? -22.795 -3.587 -2.325 1.00 95.12 153 SER A CA 1
ATOM 1155 C C . SER A 1 153 ? -22.796 -2.262 -3.096 1.00 95.12 153 SER A C 1
ATOM 1157 O O . SER A 1 153 ? -21.740 -1.700 -3.394 1.00 95.12 153 SER A O 1
ATOM 1159 N N . THR A 1 154 ? -23.980 -1.713 -3.371 1.00 95.75 154 THR A N 1
ATOM 1160 C CA . THR A 1 154 ? -24.122 -0.395 -4.007 1.00 95.75 154 THR A CA 1
ATOM 1161 C C . THR A 1 154 ? -23.406 0.702 -3.213 1.00 95.75 154 THR A C 1
ATOM 1163 O O . THR A 1 154 ? -22.766 1.577 -3.795 1.00 95.75 154 THR A O 1
ATOM 1166 N N . GLU A 1 155 ? -23.476 0.655 -1.881 1.00 95.75 155 GLU A N 1
ATOM 1167 C CA . GLU A 1 155 ? -22.795 1.603 -0.996 1.00 95.75 155 GLU A CA 1
ATOM 1168 C C . GLU A 1 155 ? -21.273 1.434 -1.051 1.00 95.75 155 GLU A C 1
ATOM 1170 O O . GLU A 1 155 ? -20.549 2.420 -1.188 1.00 95.75 155 GLU A O 1
ATOM 1175 N N . GLU A 1 156 ? -20.776 0.195 -0.985 1.00 96.19 156 GLU A N 1
ATOM 1176 C CA . GLU A 1 156 ? -19.342 -0.104 -1.085 1.00 96.19 156 GLU A CA 1
ATOM 1177 C C . GLU A 1 156 ? -18.779 0.331 -2.445 1.00 96.19 156 GLU A C 1
ATOM 1179 O O . GLU A 1 156 ? -17.727 0.971 -2.518 1.00 96.19 156 GLU A O 1
ATOM 1184 N N . GLN A 1 157 ? -19.513 0.045 -3.521 1.00 96.44 157 GLN A N 1
ATOM 1185 C CA . GLN A 1 157 ? -19.181 0.465 -4.874 1.00 96.44 157 GLN A CA 1
ATOM 1186 C C . GLN A 1 157 ? -19.136 1.997 -4.983 1.00 96.44 157 GLN A C 1
ATOM 1188 O O . GLN A 1 157 ? -18.175 2.536 -5.533 1.00 96.44 157 GLN A O 1
ATOM 1193 N N . ALA A 1 158 ? -20.110 2.715 -4.412 1.00 96.94 158 ALA A N 1
ATOM 1194 C CA . ALA A 1 158 ? -20.133 4.179 -4.413 1.00 96.94 158 ALA A CA 1
ATOM 1195 C C . ALA A 1 158 ? -18.907 4.791 -3.710 1.00 96.94 158 ALA A C 1
ATOM 1197 O O . ALA A 1 158 ? -18.331 5.759 -4.210 1.00 96.94 158 ALA A O 1
ATOM 1198 N N . LEU A 1 159 ? -18.457 4.210 -2.592 1.00 97.69 159 LEU A N 1
ATOM 1199 C CA . LEU A 1 159 ? -17.251 4.668 -1.889 1.00 97.69 159 LEU A CA 1
ATOM 1200 C C . LEU A 1 159 ? -15.988 4.516 -2.747 1.00 97.69 159 LEU A C 1
ATOM 1202 O O . LEU A 1 159 ? -15.147 5.418 -2.785 1.00 97.69 159 LEU A O 1
ATOM 1206 N N . ILE A 1 160 ? -15.860 3.394 -3.459 1.00 97.50 160 ILE A N 1
ATOM 1207 C CA . ILE A 1 160 ? -14.717 3.129 -4.343 1.00 97.50 160 ILE A CA 1
ATOM 1208 C C . ILE A 1 160 ? -14.776 4.031 -5.585 1.00 97.50 160 ILE A C 1
ATOM 1210 O O . ILE A 1 160 ? -13.747 4.570 -5.993 1.00 97.50 160 ILE A O 1
ATOM 1214 N N . HIS A 1 161 ? -15.965 4.277 -6.144 1.00 96.81 161 HIS A N 1
ATOM 1215 C CA . HIS A 1 161 ? -16.148 5.255 -7.221 1.00 96.81 161 HIS A CA 1
ATOM 1216 C C . HIS A 1 161 ? -15.721 6.661 -6.801 1.00 96.81 161 HIS A C 1
ATOM 1218 O O . HIS A 1 161 ? -15.000 7.320 -7.543 1.00 96.81 161 HIS A O 1
ATOM 1224 N N . HIS A 1 162 ? -16.082 7.107 -5.599 1.00 97.50 162 HIS A N 1
ATOM 1225 C CA . HIS A 1 162 ? -15.668 8.423 -5.112 1.00 97.50 162 HIS A CA 1
ATOM 1226 C C . HIS A 1 162 ? -14.146 8.543 -4.939 1.00 97.50 162 HIS A C 1
ATOM 1228 O O . HIS A 1 162 ? -13.559 9.601 -5.198 1.00 97.50 162 HIS A O 1
ATOM 1234 N N . LEU A 1 163 ? -13.479 7.458 -4.529 1.00 98.00 163 LEU A N 1
ATOM 1235 C CA . LEU A 1 163 ? -12.019 7.405 -4.533 1.00 98.00 163 LEU A CA 1
ATOM 1236 C C . LEU A 1 163 ? -11.472 7.500 -5.964 1.00 98.00 163 LEU A C 1
ATOM 1238 O O . LEU A 1 163 ? -10.558 8.288 -6.198 1.00 98.00 163 LEU A O 1
ATOM 1242 N N . LEU A 1 164 ? -12.040 6.759 -6.919 1.00 97.25 164 LEU A N 1
ATOM 1243 C CA . LEU A 1 164 ? -11.641 6.825 -8.327 1.00 97.25 164 LEU A CA 1
ATOM 1244 C C . LEU A 1 164 ? -11.776 8.249 -8.891 1.00 97.25 164 LEU A C 1
ATOM 1246 O O . LEU A 1 164 ? -10.835 8.760 -9.493 1.00 97.25 164 LEU A O 1
ATOM 1250 N N . GLU A 1 165 ? -12.899 8.922 -8.641 1.00 96.44 165 GLU A N 1
ATOM 1251 C CA . GLU A 1 165 ? -13.113 10.322 -9.027 1.00 96.44 165 GLU A CA 1
ATOM 1252 C C . GLU A 1 165 ? -12.070 11.255 -8.405 1.00 96.44 165 GLU A C 1
ATOM 1254 O O . GLU A 1 165 ? -11.552 12.145 -9.079 1.00 96.44 165 GLU A O 1
ATOM 1259 N N . SER A 1 166 ? -11.714 11.029 -7.137 1.00 97.81 166 SER A N 1
ATOM 1260 C CA . SER A 1 166 ? -10.665 11.794 -6.454 1.00 97.81 166 SER A CA 1
ATOM 1261 C C . SER A 1 166 ? -9.303 11.611 -7.131 1.00 97.81 166 SER A C 1
ATOM 1263 O O . SER A 1 166 ? -8.555 12.575 -7.276 1.00 97.81 166 SER A O 1
ATOM 1265 N N . LEU A 1 167 ? -8.979 10.395 -7.582 1.00 96.94 167 LEU A N 1
ATOM 1266 C CA . LEU A 1 167 ? -7.729 10.100 -8.290 1.00 96.94 167 LEU A CA 1
ATOM 1267 C C . LEU A 1 167 ? -7.698 10.724 -9.688 1.00 96.94 167 LEU A C 1
ATOM 1269 O O . LEU A 1 167 ? -6.695 11.338 -10.044 1.00 96.94 167 LEU A O 1
ATOM 1273 N N . ILE A 1 168 ? -8.799 10.637 -10.437 1.00 95.06 168 ILE A N 1
ATOM 1274 C CA . ILE A 1 168 ? -8.949 11.293 -11.746 1.00 95.06 168 ILE A CA 1
ATOM 1275 C C . ILE A 1 168 ? -8.842 12.815 -11.592 1.00 95.06 168 ILE A C 1
ATOM 1277 O O . ILE A 1 168 ? -8.175 13.484 -12.376 1.00 95.06 168 ILE A O 1
ATOM 1281 N N . HIS A 1 169 ? -9.453 13.383 -10.551 1.00 95.25 169 HIS A N 1
ATOM 1282 C CA . HIS A 1 169 ? -9.307 14.801 -10.241 1.00 95.25 169 HIS A CA 1
ATOM 1283 C C . HIS A 1 169 ? -7.840 15.175 -9.984 1.00 95.25 169 HIS A C 1
ATOM 1285 O O . HIS A 1 169 ? -7.360 16.156 -10.549 1.00 95.25 169 HIS A O 1
ATOM 1291 N N . CYS A 1 170 ? -7.115 14.380 -9.188 1.00 95.81 170 CYS A N 1
ATOM 1292 C CA . CYS A 1 170 ? -5.682 14.568 -8.950 1.00 95.81 170 CYS A CA 1
ATOM 1293 C C . CYS A 1 170 ? -4.847 14.496 -10.240 1.00 95.81 170 CYS A C 1
ATOM 1295 O O . CYS A 1 170 ? -3.906 15.269 -10.397 1.00 95.81 170 CYS A O 1
ATOM 1297 N N . GLU A 1 171 ? -5.172 13.587 -11.160 1.00 93.81 171 GLU A N 1
ATOM 1298 C CA . GLU A 1 171 ? -4.503 13.493 -12.462 1.00 93.81 171 GLU A CA 1
ATOM 1299 C C . GLU A 1 171 ? -4.751 14.758 -13.294 1.00 93.81 171 GLU A C 1
ATOM 1301 O O . GLU A 1 171 ? -3.804 15.392 -13.759 1.00 93.81 171 GLU A O 1
ATOM 1306 N N . ASN A 1 172 ? -6.007 15.201 -13.380 1.00 92.88 172 ASN A N 1
ATOM 1307 C CA . ASN A 1 172 ? -6.396 16.393 -14.134 1.00 92.88 172 ASN A CA 1
ATOM 1308 C C . ASN A 1 172 ? -5.718 17.677 -13.626 1.00 92.88 172 ASN A C 1
ATOM 1310 O O . ASN A 1 172 ? -5.305 18.510 -14.432 1.00 92.88 172 ASN A O 1
ATOM 1314 N N . ILE A 1 173 ? -5.575 17.858 -12.305 1.00 92.94 173 ILE A N 1
ATOM 1315 C CA . ILE A 1 173 ? -4.897 19.053 -11.762 1.00 92.94 173 ILE A CA 1
ATOM 1316 C C . ILE A 1 173 ? -3.384 19.054 -12.031 1.00 92.94 173 ILE A C 1
ATOM 1318 O O . ILE A 1 173 ? -2.779 20.123 -12.032 1.00 92.94 173 ILE A O 1
ATOM 1322 N N . LEU A 1 174 ? -2.775 17.886 -12.261 1.00 91.56 174 LEU A N 1
ATOM 1323 C CA . LEU A 1 174 ? -1.343 17.750 -12.552 1.00 91.56 174 LEU A CA 1
ATOM 1324 C C . LEU A 1 174 ? -1.041 17.676 -14.058 1.00 91.56 174 LEU A C 1
ATOM 1326 O O . LEU A 1 174 ? 0.094 17.930 -14.451 1.00 91.56 174 LEU A O 1
ATOM 1330 N N . GLN A 1 175 ? -2.038 17.400 -14.906 1.00 87.94 175 GLN A N 1
ATOM 1331 C CA . GLN A 1 175 ? -1.879 17.128 -16.342 1.00 87.94 175 GLN A CA 1
ATOM 1332 C C . GLN A 1 175 ? -1.121 18.215 -17.127 1.00 87.94 175 GLN A C 1
ATOM 1334 O O . GLN A 1 175 ? -0.413 17.898 -18.079 1.00 87.94 175 GLN A O 1
ATOM 1339 N N . ASN A 1 176 ? -1.258 19.486 -16.739 1.00 86.75 176 ASN A N 1
ATOM 1340 C CA . ASN A 1 176 ? -0.605 20.625 -17.404 1.00 86.75 176 ASN A CA 1
ATOM 1341 C C . ASN A 1 176 ? 0.655 21.111 -16.669 1.00 86.75 176 ASN A C 1
ATOM 1343 O O . ASN A 1 176 ? 1.061 22.263 -16.823 1.00 86.75 176 ASN A O 1
ATOM 1347 N N . THR A 1 177 ? 1.243 20.264 -15.828 1.00 89.12 177 THR A N 1
ATOM 1348 C CA . THR A 1 177 ? 2.448 20.568 -15.053 1.00 89.12 177 THR A CA 1
ATOM 1349 C C . THR A 1 177 ? 3.557 19.572 -15.379 1.00 89.12 177 THR A C 1
ATOM 1351 O O . THR A 1 177 ? 3.285 18.480 -15.866 1.00 89.12 177 THR A O 1
ATOM 1354 N N . ASP A 1 178 ? 4.802 19.908 -15.043 1.00 87.06 178 ASP A N 1
ATOM 1355 C CA . ASP A 1 178 ? 5.939 18.979 -15.158 1.00 87.06 178 ASP A CA 1
ATOM 1356 C C . ASP A 1 178 ? 5.997 17.951 -14.005 1.00 87.06 178 ASP A C 1
ATOM 1358 O O . ASP A 1 178 ? 6.995 17.250 -13.824 1.00 87.06 178 ASP A O 1
ATOM 1362 N N . ILE A 1 179 ? 4.952 17.875 -13.174 1.00 88.75 179 ILE A N 1
ATOM 1363 C CA . ILE A 1 179 ? 4.883 16.961 -12.033 1.00 88.75 179 ILE A CA 1
ATOM 1364 C C . ILE A 1 179 ? 4.294 15.629 -12.503 1.00 88.75 179 ILE A C 1
ATOM 1366 O O . ILE A 1 179 ? 3.153 15.565 -12.956 1.00 88.75 179 ILE A O 1
ATOM 1370 N N . GLU A 1 180 ? 5.060 14.548 -12.342 1.00 88.94 180 GLU A N 1
ATOM 1371 C CA . GLU A 1 180 ? 4.573 13.185 -12.577 1.00 88.94 180 GLU A CA 1
ATOM 1372 C C . GLU A 1 180 ? 3.359 12.884 -11.682 1.00 88.94 180 GLU A C 1
ATOM 1374 O O . GLU A 1 180 ? 3.392 13.128 -10.472 1.00 88.94 180 GLU A O 1
ATOM 1379 N N . PHE A 1 181 ? 2.298 12.313 -12.264 1.00 92.38 181 PHE A N 1
ATOM 1380 C CA . PHE A 1 181 ? 1.129 11.878 -11.506 1.00 92.38 181 PHE A CA 1
ATOM 1381 C C . PHE A 1 181 ? 1.518 10.789 -10.486 1.00 92.38 181 PHE A C 1
ATOM 1383 O O . PHE A 1 181 ? 1.932 9.695 -10.881 1.00 92.38 181 PHE A O 1
ATOM 1390 N N . PRO A 1 182 ? 1.366 11.038 -9.171 1.00 93.06 182 PRO A N 1
ATOM 1391 C CA . PRO A 1 182 ? 1.949 10.166 -8.159 1.00 93.06 182 PRO A CA 1
ATOM 1392 C C . PRO A 1 182 ? 1.135 8.905 -7.858 1.00 93.06 182 PRO A C 1
ATOM 1394 O O . PRO A 1 182 ? 1.654 8.034 -7.169 1.00 93.06 182 PRO A O 1
ATOM 1397 N N . TYR A 1 183 ? -0.124 8.813 -8.308 1.00 94.69 183 TYR A N 1
ATOM 1398 C CA . TYR A 1 183 ? -1.073 7.780 -7.864 1.00 94.69 183 TYR A CA 1
ATOM 1399 C C . TYR A 1 183 ? -1.456 6.774 -8.957 1.00 94.69 183 TYR A C 1
ATOM 1401 O O . TYR A 1 183 ? -2.577 6.261 -8.991 1.00 94.69 183 TYR A O 1
ATOM 1409 N N . ALA A 1 184 ? -0.549 6.530 -9.904 1.00 90.75 184 ALA A N 1
ATOM 1410 C CA . ALA A 1 184 ? -0.821 5.694 -11.070 1.00 90.75 184 ALA A CA 1
ATOM 1411 C C . ALA A 1 184 ? -1.202 4.251 -10.691 1.00 90.75 184 ALA A C 1
ATOM 1413 O O . ALA A 1 184 ? -2.117 3.680 -11.289 1.00 90.75 184 ALA A O 1
ATOM 1414 N N . ARG A 1 185 ? -0.540 3.659 -9.685 1.00 90.88 185 ARG A N 1
ATOM 1415 C CA . ARG A 1 185 ? -0.801 2.270 -9.265 1.00 90.88 185 ARG A CA 1
ATOM 1416 C C . ARG A 1 185 ? -2.165 2.153 -8.595 1.00 90.88 185 ARG A C 1
ATOM 1418 O O . ARG A 1 185 ? -2.950 1.252 -8.909 1.00 90.88 185 ARG A O 1
ATOM 1425 N N . GLY A 1 186 ? -2.470 3.101 -7.714 1.00 93.19 186 GLY A N 1
ATOM 1426 C CA . GLY A 1 186 ? -3.752 3.232 -7.048 1.00 93.19 186 GLY A CA 1
ATOM 1427 C C . GLY A 1 186 ? -4.896 3.439 -8.036 1.00 93.19 186 GLY A C 1
ATOM 1428 O O . GLY A 1 186 ? -5.922 2.773 -7.913 1.00 93.19 186 GLY A O 1
ATOM 1429 N N . LEU A 1 187 ? -4.708 4.281 -9.056 1.00 93.75 187 LEU A N 1
ATOM 1430 C CA . LEU A 1 187 ? -5.706 4.538 -10.099 1.00 93.75 187 LEU A CA 1
ATOM 1431 C C . LEU A 1 187 ? -6.067 3.268 -10.883 1.00 93.75 187 LEU A C 1
ATOM 1433 O O . LEU A 1 187 ? -7.252 2.954 -11.029 1.00 93.75 187 LEU A O 1
ATOM 1437 N N . ILE A 1 188 ? -5.067 2.497 -11.329 1.00 90.06 188 ILE A N 1
ATOM 1438 C CA . ILE A 1 188 ? -5.307 1.228 -12.035 1.00 90.06 188 ILE A CA 1
ATOM 1439 C C . ILE A 1 188 ? -6.023 0.227 -11.129 1.00 90.06 188 ILE A C 1
ATOM 1441 O O . ILE A 1 188 ? -7.022 -0.367 -11.531 1.00 90.06 188 ILE A O 1
ATOM 1445 N N . THR A 1 189 ? -5.525 0.043 -9.904 1.00 91.00 189 THR A N 1
ATOM 1446 C CA . THR A 1 189 ? -6.061 -0.966 -8.979 1.00 91.00 189 THR A CA 1
ATOM 1447 C C . THR A 1 189 ? -7.503 -0.641 -8.582 1.00 91.00 189 THR A C 1
ATOM 1449 O O . THR A 1 189 ? -8.347 -1.534 -8.542 1.00 91.00 189 THR A O 1
ATOM 1452 N N . THR A 1 190 ? -7.806 0.641 -8.356 1.00 94.69 190 THR A N 1
ATOM 1453 C CA . THR A 1 190 ? -9.163 1.116 -8.037 1.00 94.69 190 THR A CA 1
ATOM 1454 C C . THR A 1 190 ? -10.111 0.908 -9.221 1.00 94.69 190 THR A C 1
ATOM 1456 O O . THR A 1 190 ? -11.209 0.388 -9.040 1.00 94.69 190 THR A O 1
ATOM 1459 N N . SER A 1 191 ? -9.669 1.228 -10.445 1.00 92.69 191 SER A N 1
ATOM 1460 C CA . SER A 1 191 ? -10.457 0.992 -11.668 1.00 92.69 191 SER A CA 1
ATOM 1461 C C . SER A 1 191 ? -10.747 -0.498 -11.878 1.00 92.69 191 SER A C 1
ATOM 1463 O O . SER A 1 191 ? -11.876 -0.877 -12.180 1.00 92.69 191 SER A O 1
ATOM 1465 N N . SER A 1 192 ? -9.741 -1.351 -11.647 1.00 89.31 192 SER A N 1
ATOM 1466 C CA . SER A 1 192 ? -9.851 -2.804 -11.792 1.00 89.31 192 SER A CA 1
ATOM 1467 C C . SER A 1 192 ? -10.867 -3.421 -10.832 1.00 89.31 192 SER A C 1
ATOM 1469 O O . SER A 1 192 ? -11.611 -4.304 -11.251 1.00 89.31 192 SER A O 1
ATOM 1471 N N . ILE A 1 193 ? -10.937 -2.959 -9.577 1.00 90.69 193 ILE A N 1
ATOM 1472 C CA . ILE A 1 193 ? -11.946 -3.442 -8.619 1.00 90.69 193 ILE A CA 1
ATOM 1473 C C . ILE A 1 193 ? -13.369 -3.105 -9.067 1.00 90.69 193 ILE A C 1
ATOM 1475 O O . ILE A 1 193 ? -14.277 -3.901 -8.855 1.00 90.69 193 ILE A O 1
ATOM 1479 N N . LEU A 1 194 ? -13.559 -1.959 -9.718 1.00 92.19 194 LEU A N 1
ATOM 1480 C CA . LEU A 1 194 ? -14.854 -1.550 -10.261 1.00 92.19 194 LEU A CA 1
ATOM 1481 C C . LEU A 1 194 ? -15.189 -2.216 -11.608 1.00 92.19 194 LEU A C 1
ATOM 1483 O O . LEU A 1 194 ? -16.239 -1.930 -12.178 1.00 92.19 194 LEU A O 1
ATOM 1487 N N . GLY A 1 195 ? -14.305 -3.061 -12.153 1.00 88.31 195 GLY A N 1
ATOM 1488 C CA . GLY A 1 195 ? -14.474 -3.645 -13.487 1.00 88.31 195 GLY A CA 1
ATOM 1489 C C . GLY A 1 195 ? -14.391 -2.616 -14.622 1.00 88.31 195 GLY A C 1
ATOM 1490 O O . GLY A 1 195 ? -14.843 -2.881 -15.735 1.00 88.31 195 GLY A O 1
ATOM 1491 N N . ILE A 1 196 ? -13.826 -1.437 -14.355 1.00 87.38 196 ILE A N 1
ATOM 1492 C CA . ILE A 1 196 ? -13.684 -0.353 -15.327 1.00 87.38 196 ILE A CA 1
ATOM 1493 C C . ILE A 1 196 ? -12.325 -0.498 -16.003 1.00 87.38 196 ILE A C 1
ATOM 1495 O O . ILE A 1 196 ? -11.309 -0.743 -15.346 1.00 87.38 196 ILE A O 1
ATOM 1499 N N . ALA A 1 197 ? -12.294 -0.327 -17.327 1.00 78.69 197 ALA A N 1
ATOM 1500 C CA . ALA A 1 197 ? -11.035 -0.265 -18.053 1.00 78.69 197 ALA A CA 1
ATOM 1501 C C . ALA A 1 197 ? -10.158 0.839 -17.436 1.00 78.69 197 ALA A C 1
ATOM 1503 O O . ALA A 1 197 ? -10.626 1.975 -17.312 1.00 78.69 197 ALA A O 1
ATOM 1504 N N . PRO A 1 198 ? -8.914 0.536 -17.025 1.00 67.50 198 PRO A N 1
ATOM 1505 C CA . PRO A 1 198 ? -8.068 1.543 -16.415 1.00 67.50 198 PRO A CA 1
ATOM 1506 C C . PRO A 1 198 ? -7.883 2.700 -17.403 1.00 67.50 198 PRO A C 1
ATOM 1508 O O . PRO A 1 198 ? -7.704 2.442 -18.602 1.00 67.50 198 PRO A O 1
ATOM 1511 N N . PRO A 1 199 ? -7.926 3.961 -16.935 1.00 66.19 199 PRO A N 1
ATOM 1512 C CA . PRO A 1 199 ? -7.638 5.098 -17.794 1.00 66.19 199 PRO A CA 1
ATOM 1513 C C . PRO A 1 199 ? -6.287 4.867 -18.472 1.00 66.19 199 PRO A C 1
ATOM 1515 O O . PRO A 1 199 ? -5.367 4.299 -17.872 1.00 66.19 199 PRO A O 1
ATOM 1518 N N . ALA A 1 200 ? -6.196 5.224 -19.755 1.00 59.41 200 ALA A N 1
ATOM 1519 C CA . ALA A 1 200 ? -4.987 5.041 -20.542 1.00 59.41 200 ALA A CA 1
ATOM 1520 C C . ALA A 1 200 ? -3.867 5.872 -19.910 1.00 59.41 200 ALA A C 1
ATOM 1522 O O . ALA A 1 200 ? -3.729 7.056 -20.203 1.00 59.41 200 ALA A O 1
ATOM 1523 N N . LEU A 1 201 ? -3.100 5.258 -19.007 1.00 56.22 201 LEU A N 1
ATOM 1524 C CA . LEU A 1 201 ? -1.994 5.933 -18.356 1.00 56.22 201 LEU A CA 1
ATOM 1525 C C . LEU A 1 201 ? -1.072 6.493 -19.435 1.00 56.22 201 LEU A C 1
ATOM 1527 O O . LEU A 1 201 ? -0.612 5.757 -20.311 1.00 56.22 201 LEU A O 1
ATOM 1531 N N . SER A 1 202 ? -0.734 7.772 -19.307 1.00 48.75 202 SER A N 1
ATOM 1532 C CA . SER A 1 202 ? 0.283 8.457 -20.109 1.00 48.75 202 SER A CA 1
ATOM 1533 C C . SER A 1 202 ? 1.705 7.941 -19.844 1.00 48.75 202 SER A C 1
ATOM 1535 O O . SER A 1 202 ? 2.683 8.551 -20.275 1.00 48.75 202 SER A O 1
ATOM 1537 N N . VAL A 1 203 ? 1.858 6.791 -19.174 1.00 50.16 203 VAL A N 1
ATOM 1538 C CA . VAL A 1 203 ? 3.111 6.041 -19.204 1.00 50.16 203 VAL A CA 1
ATOM 1539 C C . VAL A 1 203 ? 3.326 5.692 -20.665 1.00 50.16 203 VAL A C 1
ATOM 1541 O O . VAL A 1 203 ? 2.586 4.889 -21.228 1.00 50.16 203 VAL A O 1
ATOM 1544 N N . SER A 1 204 ? 4.296 6.352 -21.293 1.00 44.06 204 SER A N 1
ATOM 1545 C CA . SER A 1 204 ? 4.604 6.246 -22.716 1.00 44.06 204 SER A CA 1
ATOM 1546 C C . SER A 1 204 ? 5.087 4.826 -23.058 1.00 44.06 204 SER A C 1
ATOM 1548 O O . SER A 1 204 ? 6.268 4.586 -23.311 1.00 44.06 204 SER A O 1
ATOM 1550 N N . ARG A 1 205 ? 4.163 3.851 -23.054 1.00 46.12 205 ARG A N 1
ATOM 1551 C CA . ARG A 1 205 ? 4.397 2.432 -23.366 1.00 46.12 205 ARG A CA 1
ATOM 1552 C C . ARG A 1 205 ? 5.047 2.311 -24.742 1.00 46.12 205 ARG A C 1
ATOM 1554 O O . ARG A 1 205 ? 5.957 1.514 -24.940 1.00 46.12 205 ARG A O 1
ATOM 1561 N N . HIS A 1 206 ? 4.644 3.181 -25.667 1.00 39.50 206 HIS A N 1
ATOM 1562 C CA . HIS A 1 206 ? 5.121 3.197 -27.045 1.00 39.50 206 HIS A CA 1
ATOM 1563 C C . HIS A 1 206 ? 6.574 3.667 -27.225 1.00 39.50 206 HIS A C 1
ATOM 1565 O O . HIS A 1 206 ? 7.203 3.267 -28.203 1.00 39.50 206 HIS A O 1
ATOM 1571 N N . SER A 1 207 ? 7.142 4.456 -26.304 1.00 42.56 207 SER A N 1
ATOM 1572 C CA . SER A 1 207 ? 8.537 4.915 -26.420 1.00 42.56 207 SER A CA 1
ATOM 1573 C C . SER A 1 207 ? 9.546 3.857 -25.941 1.00 42.56 207 SER A C 1
ATOM 1575 O O . SER A 1 207 ? 10.598 3.666 -26.554 1.00 42.56 207 SER A O 1
ATOM 1577 N N . LEU A 1 208 ? 9.206 3.101 -24.888 1.00 48.16 208 LEU A N 1
ATOM 1578 C CA . LEU A 1 208 ? 10.110 2.122 -24.263 1.00 48.16 208 LEU A CA 1
ATOM 1579 C C . LEU A 1 208 ? 10.154 0.762 -24.985 1.00 48.16 208 LEU A C 1
ATOM 1581 O O . LEU A 1 208 ? 11.200 0.110 -24.990 1.00 48.16 208 LEU A O 1
ATOM 1585 N N . LEU A 1 209 ? 9.056 0.348 -25.629 1.00 49.88 209 LEU A N 1
ATOM 1586 C CA . LEU A 1 209 ? 8.925 -0.948 -26.323 1.00 49.88 209 LEU A CA 1
ATOM 1587 C C . LEU A 1 209 ? 9.844 -1.100 -27.553 1.00 49.88 209 LEU A C 1
ATOM 1589 O O . LEU A 1 209 ? 10.306 -2.205 -27.866 1.00 49.88 209 LEU A O 1
ATOM 1593 N N . ASN A 1 210 ? 10.130 0.010 -28.241 1.00 47.41 210 ASN A N 1
ATOM 1594 C CA . ASN A 1 210 ? 10.788 -0.001 -29.552 1.00 47.41 210 ASN A CA 1
ATOM 1595 C C . ASN A 1 210 ? 12.316 0.164 -29.510 1.00 47.41 210 ASN A C 1
ATOM 1597 O O . ASN A 1 210 ? 12.955 0.060 -30.554 1.00 47.41 210 ASN A O 1
ATOM 1601 N N . ARG A 1 211 ? 12.921 0.416 -28.342 1.00 54.38 211 ARG A N 1
ATOM 1602 C CA . ARG A 1 211 ? 14.371 0.690 -28.232 1.00 54.38 211 ARG A CA 1
ATOM 1603 C C . ARG A 1 211 ? 15.137 -0.206 -27.270 1.00 54.38 211 ARG A C 1
ATOM 1605 O O . ARG A 1 211 ? 16.357 -0.105 -27.203 1.00 54.38 211 ARG A O 1
ATOM 1612 N N . THR A 1 212 ? 14.456 -1.060 -26.522 1.00 63.75 212 THR A N 1
ATOM 1613 C CA . THR A 1 212 ? 15.123 -1.885 -25.520 1.00 63.75 212 THR A CA 1
ATOM 1614 C C . THR A 1 212 ? 15.674 -3.175 -26.143 1.00 63.75 212 THR A C 1
ATOM 1616 O O . THR A 1 212 ? 14.910 -3.913 -26.781 1.00 63.75 212 THR A O 1
ATOM 1619 N N . PRO A 1 213 ? 16.986 -3.450 -25.987 1.00 70.50 213 PRO A N 1
ATOM 1620 C CA . PRO A 1 213 ? 17.602 -4.699 -26.424 1.00 70.50 213 PRO A CA 1
ATOM 1621 C C . PRO A 1 213 ? 16.887 -5.912 -25.828 1.00 70.50 213 PRO A C 1
ATOM 1623 O O . PRO A 1 213 ? 16.320 -5.831 -24.733 1.00 70.50 213 PRO A O 1
ATOM 1626 N N . LEU A 1 214 ? 16.932 -7.041 -26.540 1.00 75.44 214 LEU A N 1
ATOM 1627 C CA . LEU A 1 214 ? 16.529 -8.319 -25.958 1.00 75.44 214 LEU A CA 1
ATOM 1628 C C . LEU A 1 214 ? 17.392 -8.591 -24.716 1.00 75.44 214 LEU A C 1
ATOM 1630 O O . LEU A 1 214 ? 18.605 -8.370 -24.775 1.00 75.44 214 LEU A O 1
ATOM 1634 N N . PRO A 1 215 ? 16.787 -9.045 -23.606 1.00 81.25 215 PRO A N 1
ATOM 1635 C CA . PRO A 1 215 ? 17.550 -9.361 -22.413 1.00 81.25 215 PRO A CA 1
ATOM 1636 C C . PRO A 1 215 ? 18.541 -10.498 -22.701 1.00 81.25 215 PRO A C 1
ATOM 1638 O O . PRO A 1 215 ? 18.232 -11.399 -23.489 1.00 81.25 215 PRO A O 1
ATOM 1641 N N . PRO A 1 216 ? 19.729 -10.482 -22.075 1.00 85.19 216 PRO A N 1
ATOM 1642 C CA . PRO A 1 216 ? 20.685 -11.565 -22.226 1.00 85.19 216 PRO A CA 1
ATOM 1643 C C . PRO A 1 216 ? 20.100 -12.865 -21.667 1.00 85.19 216 PRO A C 1
ATOM 1645 O O . PRO A 1 216 ? 19.435 -12.873 -20.629 1.00 85.19 216 PRO A O 1
ATOM 1648 N N . GLN A 1 217 ? 20.371 -13.980 -22.344 1.00 83.62 217 GLN A N 1
ATOM 1649 C CA . GLN A 1 217 ? 19.972 -15.293 -21.853 1.00 83.62 217 GLN A CA 1
ATOM 1650 C C . GLN A 1 217 ? 20.755 -15.634 -20.578 1.00 83.62 217 GLN A C 1
ATOM 1652 O O . GLN A 1 217 ? 21.972 -15.434 -20.504 1.00 83.62 217 GLN A O 1
ATOM 1657 N N . ALA A 1 218 ? 20.064 -16.170 -19.574 1.00 86.75 218 ALA A N 1
ATOM 1658 C CA . ALA A 1 218 ? 20.706 -16.632 -18.353 1.00 86.75 218 ALA A CA 1
ATOM 1659 C C . ALA A 1 218 ? 21.689 -17.776 -18.651 1.00 86.75 218 ALA A C 1
ATOM 1661 O O . ALA A 1 218 ? 21.367 -18.711 -19.383 1.00 86.75 218 ALA A O 1
ATOM 1662 N N . ARG A 1 219 ? 22.887 -17.712 -18.056 1.00 88.06 219 ARG A N 1
ATOM 1663 C CA . ARG A 1 219 ? 23.931 -18.740 -18.226 1.00 88.06 219 ARG A CA 1
ATOM 1664 C C . ARG A 1 219 ? 23.563 -20.062 -17.564 1.00 88.06 219 ARG A C 1
ATOM 1666 O O . ARG A 1 219 ? 23.887 -21.123 -18.084 1.00 88.06 219 ARG A O 1
ATOM 1673 N N . GLU A 1 220 ? 22.912 -19.985 -16.408 1.00 92.25 220 GLU A N 1
ATOM 1674 C CA . GLU A 1 220 ? 22.500 -21.146 -15.635 1.00 92.25 220 GLU A CA 1
ATOM 1675 C C . GLU A 1 220 ? 20.988 -21.313 -15.698 1.00 92.25 220 GLU A C 1
ATOM 1677 O O . GLU A 1 220 ? 20.226 -20.472 -15.211 1.00 92.25 220 GLU A O 1
ATOM 1682 N N . THR A 1 221 ? 20.562 -22.431 -16.275 1.00 94.12 221 THR A N 1
ATOM 1683 C CA . THR A 1 221 ? 19.155 -22.758 -16.484 1.00 94.12 221 THR A CA 1
ATOM 1684 C C . THR A 1 221 ? 18.827 -24.163 -15.986 1.00 94.12 221 THR A C 1
ATOM 1686 O O . THR A 1 221 ? 19.710 -24.969 -15.667 1.00 94.12 221 THR A O 1
ATOM 1689 N N . PHE A 1 222 ? 17.534 -24.448 -15.878 1.00 94.50 222 PHE A N 1
ATOM 1690 C CA . PHE A 1 222 ? 17.001 -25.792 -15.694 1.00 94.50 222 PHE A CA 1
ATOM 1691 C C . PHE A 1 222 ? 15.695 -25.945 -16.476 1.00 94.50 222 PHE A C 1
ATOM 1693 O O . PHE A 1 222 ? 15.065 -24.958 -16.861 1.00 94.50 222 PHE A O 1
ATOM 1700 N N . GLN A 1 223 ? 15.303 -27.191 -16.724 1.00 95.75 223 GLN A N 1
ATOM 1701 C CA . GLN A 1 223 ? 14.057 -27.508 -17.408 1.00 95.75 223 GLN A CA 1
ATOM 1702 C C . GLN A 1 223 ? 12.928 -27.691 -16.390 1.00 95.75 223 GLN A C 1
ATOM 1704 O O . GLN A 1 223 ? 13.053 -28.486 -15.458 1.00 95.75 223 GLN A O 1
ATOM 1709 N N . LEU A 1 224 ? 11.822 -26.977 -16.592 1.00 93.19 224 LEU A N 1
ATOM 1710 C CA . LEU A 1 224 ? 10.573 -27.147 -15.858 1.00 93.19 224 LEU A CA 1
ATOM 1711 C C . LEU A 1 224 ? 9.462 -27.443 -16.868 1.00 93.19 224 LEU A C 1
ATOM 1713 O O . LEU A 1 224 ? 8.981 -26.543 -17.555 1.00 93.19 224 LEU A O 1
ATOM 1717 N N . GLY A 1 225 ? 9.091 -28.720 -16.987 1.00 93.88 225 GLY A N 1
ATOM 1718 C CA . GLY A 1 225 ? 8.177 -29.174 -18.034 1.00 93.88 225 GLY A CA 1
ATOM 1719 C C . GLY A 1 225 ? 8.765 -28.946 -19.430 1.00 93.88 225 GLY A C 1
ATOM 1720 O O . GLY A 1 225 ? 9.826 -29.476 -19.764 1.00 93.88 225 GLY A O 1
ATOM 1721 N N . ASP A 1 226 ? 8.077 -28.148 -20.238 1.00 93.31 226 ASP A N 1
ATOM 1722 C CA . ASP A 1 226 ? 8.455 -27.754 -21.598 1.00 93.31 226 ASP A CA 1
ATOM 1723 C C . ASP A 1 226 ? 9.254 -26.438 -21.661 1.00 93.31 226 ASP A C 1
ATOM 1725 O O . ASP A 1 226 ? 9.662 -26.021 -22.744 1.00 93.31 226 ASP A O 1
ATOM 1729 N N . ARG A 1 227 ? 9.517 -25.789 -20.517 1.00 89.25 227 ARG A N 1
ATOM 1730 C CA . ARG A 1 227 ? 10.199 -24.488 -20.451 1.00 89.25 227 ARG A CA 1
ATOM 1731 C C . ARG A 1 227 ? 11.615 -24.599 -19.903 1.00 89.25 227 ARG A C 1
ATOM 1733 O O . ARG A 1 227 ? 11.872 -25.324 -18.942 1.00 89.25 227 ARG A O 1
ATOM 1740 N N . ILE A 1 228 ? 12.527 -23.813 -20.474 1.00 90.44 228 ILE A N 1
ATOM 1741 C CA . ILE A 1 228 ? 13.874 -23.590 -19.937 1.00 90.44 228 ILE A CA 1
ATOM 1742 C C . ILE A 1 228 ? 13.848 -22.285 -19.145 1.00 90.44 228 ILE A C 1
ATOM 1744 O O . ILE A 1 228 ? 13.595 -21.222 -19.706 1.00 90.44 228 ILE A O 1
ATOM 1748 N N . LEU A 1 229 ? 14.113 -22.364 -17.844 1.00 90.25 229 LEU A N 1
ATOM 1749 C CA . LEU A 1 229 ? 14.021 -21.228 -16.927 1.00 90.25 229 LEU A CA 1
ATOM 1750 C C . LEU A 1 229 ? 15.386 -20.928 -16.293 1.00 90.25 229 LEU A C 1
ATOM 1752 O O . LEU A 1 229 ? 16.185 -21.852 -16.102 1.00 90.25 229 LEU A O 1
ATOM 1756 N N . PRO A 1 230 ? 15.686 -19.659 -15.957 1.00 92.88 230 PRO A N 1
ATOM 1757 C CA . PRO A 1 230 ? 16.883 -19.317 -15.193 1.00 92.88 230 PRO A CA 1
ATOM 1758 C C . PRO A 1 230 ? 16.822 -19.933 -13.791 1.00 92.88 230 PRO A C 1
ATOM 1760 O O . PRO A 1 230 ? 15.747 -20.122 -13.233 1.00 92.88 230 PRO A O 1
ATOM 1763 N N . ARG A 1 231 ? 17.976 -20.212 -13.175 1.00 92.94 231 ARG A N 1
ATOM 1764 C CA . ARG A 1 231 ? 18.018 -20.737 -11.793 1.00 92.94 231 ARG A CA 1
ATOM 1765 C C . ARG A 1 231 ? 17.595 -19.732 -10.717 1.00 92.94 231 ARG A C 1
ATOM 1767 O O . ARG A 1 231 ? 17.320 -20.142 -9.594 1.00 92.94 231 ARG A O 1
ATOM 1774 N N . ILE A 1 232 ? 17.568 -18.440 -11.040 1.00 92.00 232 ILE A N 1
ATOM 1775 C CA . ILE A 1 232 ? 17.232 -17.362 -10.105 1.00 92.00 232 ILE A CA 1
ATOM 1776 C C . ILE A 1 232 ? 15.889 -16.756 -10.502 1.00 92.00 232 ILE A C 1
ATOM 1778 O O . ILE A 1 232 ? 15.710 -16.339 -11.645 1.00 92.00 232 ILE A O 1
ATOM 1782 N N . PHE A 1 233 ? 14.983 -16.681 -9.529 1.00 92.25 233 PHE A N 1
ATOM 1783 C CA . PHE A 1 233 ? 13.681 -16.034 -9.640 1.00 92.25 233 PHE A CA 1
ATOM 1784 C C . PHE A 1 233 ? 13.655 -14.836 -8.696 1.00 92.25 233 PHE A C 1
ATOM 1786 O O . PHE A 1 233 ? 13.982 -14.958 -7.514 1.00 92.25 233 PHE A O 1
ATOM 1793 N N . SER A 1 234 ? 13.264 -13.676 -9.210 1.00 90.81 234 SER A N 1
ATOM 1794 C CA . SER A 1 234 ? 13.079 -12.472 -8.406 1.00 90.81 234 SER A CA 1
ATOM 1795 C C . SER A 1 234 ? 11.661 -12.445 -7.836 1.00 90.81 234 SER A C 1
ATOM 1797 O O . SER A 1 234 ? 10.696 -12.250 -8.570 1.00 90.81 234 SER A O 1
ATOM 1799 N N . GLY A 1 235 ? 11.527 -12.642 -6.525 1.00 90.81 235 GLY A N 1
ATOM 1800 C CA . GLY A 1 235 ? 10.238 -12.518 -5.841 1.00 90.81 235 GLY A CA 1
ATOM 1801 C C . GLY A 1 235 ? 9.733 -11.077 -5.814 1.00 90.81 235 GLY A C 1
ATOM 1802 O O . GLY A 1 235 ? 10.518 -10.149 -5.611 1.00 90.81 235 GLY A O 1
ATOM 1803 N N . LEU A 1 236 ? 8.424 -10.892 -6.005 1.00 90.44 236 LEU A N 1
ATOM 1804 C CA . LEU A 1 236 ? 7.760 -9.582 -5.949 1.00 90.44 236 LEU A CA 1
ATOM 1805 C C . LEU A 1 236 ? 7.006 -9.325 -4.639 1.00 90.44 236 LEU A C 1
ATOM 1807 O O . LEU A 1 236 ? 6.218 -8.385 -4.540 1.00 90.44 236 LEU A O 1
ATOM 1811 N N . TRP A 1 237 ? 7.273 -10.120 -3.603 1.00 87.88 237 TRP A N 1
ATOM 1812 C CA . TRP A 1 237 ? 6.595 -10.035 -2.309 1.00 87.88 237 TRP A CA 1
ATOM 1813 C C . TRP A 1 237 ? 6.716 -8.656 -1.642 1.00 87.88 237 TRP A C 1
ATOM 1815 O O . TRP A 1 237 ? 5.816 -8.271 -0.900 1.00 87.88 237 TRP A O 1
ATOM 1825 N N . GLN A 1 238 ? 7.754 -7.856 -1.920 1.00 86.81 238 GLN A N 1
ATOM 1826 C CA . GLN A 1 238 ? 7.881 -6.482 -1.405 1.00 86.81 238 GLN A CA 1
ATOM 1827 C C . GLN A 1 238 ? 6.733 -5.563 -1.850 1.00 86.81 238 GLN A C 1
ATOM 1829 O O . GLN A 1 238 ? 6.470 -4.545 -1.217 1.00 86.81 238 GLN A O 1
ATOM 1834 N N . MET A 1 239 ? 6.016 -5.929 -2.914 1.00 85.31 239 MET A N 1
ATOM 1835 C CA . MET A 1 239 ? 4.842 -5.201 -3.390 1.00 85.31 239 MET A CA 1
ATOM 1836 C C . MET A 1 239 ? 3.581 -5.462 -2.555 1.00 85.31 239 MET A C 1
ATOM 1838 O O . MET A 1 239 ? 2.613 -4.708 -2.636 1.00 85.31 239 MET A O 1
ATOM 1842 N N . SER A 1 240 ? 3.612 -6.476 -1.686 1.00 78.44 240 SER A N 1
ATOM 1843 C CA . SER A 1 240 ? 2.501 -6.835 -0.799 1.00 78.44 240 SER A CA 1
ATOM 1844 C C . SER A 1 240 ? 2.168 -5.781 0.253 1.00 78.44 240 SER A C 1
ATOM 1846 O O . SER A 1 240 ? 1.082 -5.852 0.821 1.00 78.44 240 SER A O 1
ATOM 1848 N N . SER A 1 241 ? 3.072 -4.839 0.562 1.00 79.75 241 SER A N 1
ATOM 1849 C CA . SER A 1 241 ? 2.815 -3.770 1.531 1.00 79.75 241 SER A CA 1
ATOM 1850 C C . SER A 1 241 ? 3.801 -2.599 1.414 1.00 79.75 241 SER A C 1
ATOM 1852 O O . SER A 1 241 ? 5.008 -2.834 1.353 1.00 79.75 241 SER A O 1
ATOM 1854 N N . PRO A 1 242 ? 3.345 -1.334 1.532 1.00 77.56 242 PRO A N 1
ATOM 1855 C CA . PRO A 1 242 ? 4.217 -0.163 1.618 1.00 77.56 242 PRO A CA 1
ATOM 1856 C C . PRO A 1 242 ? 5.077 -0.149 2.892 1.00 77.56 242 PRO A C 1
ATOM 1858 O O . PRO A 1 242 ? 5.977 0.683 3.012 1.00 77.56 242 PRO A O 1
ATOM 1861 N N . ALA A 1 243 ? 4.843 -1.066 3.842 1.00 78.62 243 ALA A N 1
ATOM 1862 C CA . ALA A 1 243 ? 5.720 -1.283 4.991 1.00 78.62 243 ALA A CA 1
ATOM 1863 C C . ALA A 1 243 ? 7.142 -1.725 4.590 1.00 78.62 243 ALA A C 1
ATOM 1865 O O . ALA A 1 243 ? 8.079 -1.489 5.350 1.00 78.62 243 ALA A O 1
ATOM 1866 N N . TRP A 1 244 ? 7.307 -2.324 3.406 1.00 80.19 244 TRP A N 1
ATOM 1867 C CA . TRP A 1 244 ? 8.602 -2.752 2.858 1.00 80.19 244 TRP A CA 1
ATOM 1868 C C . TRP A 1 244 ? 9.300 -1.678 2.018 1.00 80.19 244 TRP A C 1
ATOM 1870 O O . TRP A 1 244 ? 10.405 -1.891 1.525 1.00 80.19 244 TRP A O 1
ATOM 1880 N N . GLY A 1 245 ? 8.668 -0.51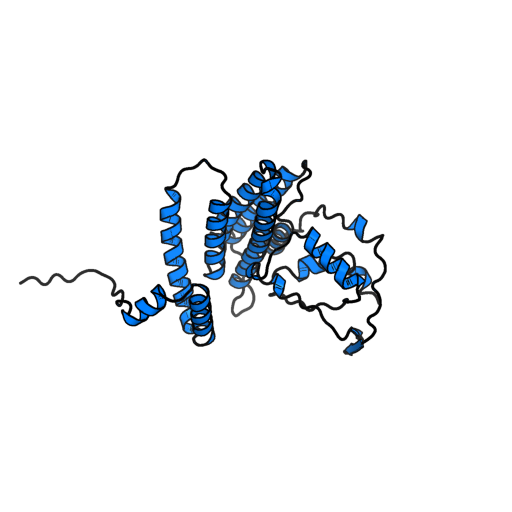4 1.867 1.00 85.69 245 GLY A N 1
ATOM 1881 C CA . GLY A 1 245 ? 9.116 0.567 1.004 1.00 85.69 245 GLY A CA 1
ATOM 1882 C C . GLY A 1 245 ? 8.059 0.930 -0.033 1.00 85.69 245 GLY A C 1
ATOM 1883 O O . GLY A 1 245 ? 7.138 0.169 -0.323 1.00 85.69 245 GLY A O 1
ATOM 1884 N N . ALA A 1 246 ? 8.185 2.129 -0.590 1.00 87.12 246 ALA A N 1
ATOM 1885 C CA . ALA A 1 246 ? 7.318 2.608 -1.653 1.00 87.12 246 ALA A CA 1
ATOM 1886 C C . ALA A 1 246 ? 8.132 3.429 -2.650 1.00 87.12 246 ALA A C 1
ATOM 1888 O O . ALA A 1 246 ? 9.063 4.142 -2.271 1.00 87.12 246 ALA A O 1
ATOM 1889 N N . ALA A 1 247 ? 7.768 3.328 -3.922 1.00 88.44 247 ALA A N 1
ATOM 1890 C CA . ALA A 1 247 ? 8.392 4.068 -5.004 1.00 88.44 247 ALA A CA 1
ATOM 1891 C C . ALA A 1 247 ? 7.335 4.449 -6.053 1.00 88.44 247 ALA A C 1
ATOM 1893 O O . ALA A 1 247 ? 6.353 3.712 -6.208 1.00 88.44 247 ALA A O 1
ATOM 1894 N N . PRO A 1 248 ? 7.531 5.572 -6.771 1.00 87.19 248 PRO A N 1
ATOM 1895 C CA . PRO A 1 248 ? 6.742 5.900 -7.952 1.00 87.19 248 PRO A CA 1
ATOM 1896 C C . PRO A 1 248 ? 6.831 4.797 -9.008 1.00 87.19 248 PRO A C 1
ATOM 1898 O O . PRO A 1 248 ? 7.845 4.100 -9.111 1.00 87.19 248 PRO A O 1
ATOM 1901 N N . ILE A 1 249 ? 5.787 4.677 -9.827 1.00 86.12 249 ILE A N 1
ATOM 1902 C CA . ILE A 1 249 ? 5.698 3.643 -10.861 1.00 86.12 249 ILE A CA 1
ATOM 1903 C C . ILE A 1 249 ? 6.848 3.725 -11.873 1.00 86.12 249 ILE A C 1
ATOM 1905 O O . ILE A 1 249 ? 7.392 2.691 -12.254 1.00 86.12 249 ILE A O 1
ATOM 1909 N N . SER A 1 250 ? 7.277 4.937 -12.240 1.00 85.06 250 SER A N 1
ATOM 1910 C CA . SER A 1 250 ? 8.416 5.190 -13.130 1.00 85.06 250 SER A CA 1
ATOM 1911 C C . SER A 1 250 ? 9.703 4.549 -12.612 1.00 85.06 250 SER A C 1
ATOM 1913 O O . SER A 1 250 ? 10.350 3.790 -13.333 1.00 85.06 250 SER A O 1
ATOM 1915 N N . LYS A 1 251 ? 10.026 4.769 -11.333 1.00 87.88 251 LYS A N 1
ATOM 1916 C CA . LYS A 1 251 ? 11.196 4.171 -10.674 1.00 87.88 251 LYS A CA 1
ATOM 1917 C C . LYS A 1 251 ? 11.094 2.656 -10.563 1.00 87.88 251 LYS A C 1
ATOM 1919 O O . LYS A 1 251 ? 12.098 1.969 -10.725 1.00 87.88 251 LYS A O 1
ATOM 1924 N N . ILE A 1 252 ? 9.900 2.125 -10.293 1.00 88.06 252 ILE A N 1
ATOM 1925 C CA . ILE A 1 252 ? 9.692 0.674 -10.259 1.00 88.06 252 ILE A CA 1
ATOM 1926 C C . ILE A 1 252 ? 9.996 0.087 -11.644 1.00 88.06 252 ILE A C 1
ATOM 1928 O O . ILE A 1 252 ? 10.836 -0.802 -11.757 1.00 88.06 252 ILE A O 1
ATOM 1932 N N . VAL A 1 253 ? 9.394 0.630 -12.706 1.00 85.62 253 VAL A N 1
ATOM 1933 C CA . VAL A 1 253 ? 9.603 0.176 -14.093 1.00 85.62 253 VAL A CA 1
ATOM 1934 C C . VAL A 1 253 ? 11.068 0.305 -14.531 1.00 85.62 253 VAL A C 1
ATOM 1936 O O . VAL A 1 253 ? 11.594 -0.598 -15.187 1.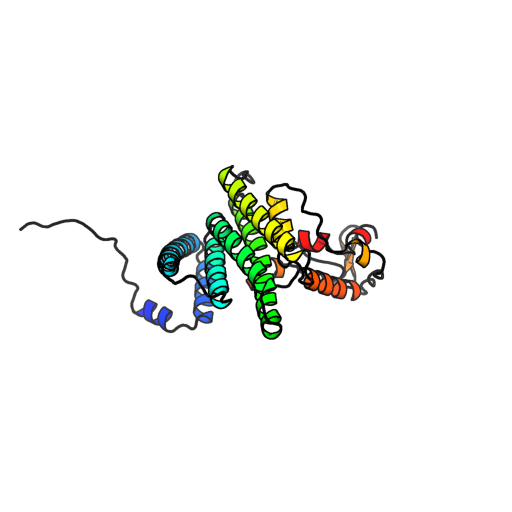00 85.62 253 VAL A O 1
ATOM 1939 N N . GLU A 1 254 ? 11.754 1.386 -14.155 1.00 85.44 254 GLU A N 1
ATOM 1940 C CA . GLU A 1 254 ? 13.186 1.583 -14.414 1.00 85.44 254 GLU A CA 1
ATOM 1941 C C . GLU A 1 254 ? 14.043 0.493 -13.748 1.00 85.44 254 GLU A C 1
ATOM 1943 O O . GLU A 1 254 ? 14.903 -0.122 -14.392 1.00 85.44 254 GLU A O 1
ATOM 1948 N N . GLN A 1 255 ? 13.781 0.196 -12.471 1.00 87.31 255 GLN A N 1
ATOM 1949 C CA . GLN A 1 255 ? 14.504 -0.841 -11.734 1.00 87.31 255 GLN A CA 1
ATOM 1950 C C . GLN A 1 255 ? 14.235 -2.232 -12.308 1.00 87.31 255 GLN A C 1
ATOM 1952 O O . GLN A 1 255 ? 15.178 -2.995 -12.516 1.00 87.31 255 GLN A O 1
ATOM 1957 N N . PHE A 1 256 ? 12.986 -2.552 -12.648 1.00 86.88 256 PHE A N 1
ATOM 1958 C CA . PHE A 1 256 ? 12.654 -3.795 -13.346 1.00 86.88 256 PHE A CA 1
ATOM 1959 C C . PHE A 1 256 ? 13.393 -3.919 -14.677 1.00 86.88 256 PHE A C 1
ATOM 1961 O O . PHE A 1 256 ? 13.986 -4.959 -14.962 1.00 86.88 256 PHE A O 1
ATOM 1968 N N . SER A 1 257 ? 13.415 -2.846 -15.468 1.00 85.06 257 SER A N 1
ATOM 1969 C CA . SER A 1 257 ? 14.135 -2.820 -16.743 1.00 85.06 257 SER A CA 1
ATOM 1970 C C . SER A 1 257 ? 15.623 -3.107 -16.539 1.00 85.06 257 SER A C 1
ATOM 1972 O O . SER A 1 257 ? 16.196 -3.907 -17.271 1.00 85.06 257 SER A O 1
ATOM 1974 N N . THR A 1 258 ? 16.232 -2.538 -15.497 1.00 87.00 258 THR A N 1
ATOM 1975 C CA . THR A 1 258 ? 17.633 -2.802 -15.125 1.00 87.00 258 THR A CA 1
ATOM 1976 C C . THR A 1 258 ? 17.876 -4.275 -14.774 1.00 87.00 258 THR A C 1
ATOM 1978 O O . THR A 1 258 ? 18.858 -4.864 -15.232 1.00 87.00 258 THR A O 1
ATOM 1981 N N . HIS A 1 259 ? 16.972 -4.903 -14.013 1.00 87.81 259 HIS A N 1
ATOM 1982 C CA . HIS A 1 259 ? 17.072 -6.324 -13.651 1.00 87.81 259 HIS A CA 1
ATOM 1983 C C . HIS A 1 259 ? 16.964 -7.225 -14.884 1.00 87.81 259 HIS A C 1
ATOM 1985 O O . HIS A 1 259 ? 17.815 -8.090 -15.102 1.00 87.81 259 HIS A O 1
ATOM 1991 N N . VAL A 1 260 ? 15.969 -6.968 -15.733 1.00 87.19 260 VAL A N 1
ATOM 1992 C CA . VAL A 1 260 ? 15.744 -7.719 -16.975 1.00 87.19 260 VAL A CA 1
ATOM 1993 C C . VAL A 1 260 ? 16.949 -7.601 -17.909 1.00 87.19 260 VAL A C 1
ATOM 1995 O O . VAL A 1 260 ? 17.428 -8.609 -18.423 1.00 87.19 260 VAL A O 1
ATOM 1998 N N . GLN A 1 261 ? 17.502 -6.396 -18.078 1.00 85.81 261 GLN A N 1
ATOM 1999 C CA . GLN A 1 261 ? 18.697 -6.170 -18.903 1.00 85.81 261 GLN A CA 1
ATOM 2000 C C . GLN A 1 261 ? 19.967 -6.807 -18.322 1.00 85.81 261 GLN A C 1
ATOM 2002 O O . GLN A 1 261 ? 20.914 -7.074 -19.056 1.00 85.81 261 GLN A O 1
ATOM 2007 N N . SER A 1 262 ? 19.969 -7.117 -17.026 1.00 86.12 262 SER A N 1
ATOM 2008 C CA . SER A 1 262 ? 21.040 -7.869 -16.365 1.00 86.12 262 SER A CA 1
ATOM 2009 C C . SER A 1 262 ? 20.855 -9.394 -16.461 1.00 86.12 262 SER A C 1
ATOM 2011 O O . SER A 1 262 ? 21.687 -10.138 -15.948 1.00 86.12 262 SER A O 1
ATOM 2013 N N . GLY A 1 263 ? 19.790 -9.877 -17.118 1.00 85.62 263 GLY A N 1
ATOM 2014 C CA . GLY A 1 263 ? 19.504 -11.306 -17.312 1.00 85.62 263 GLY A CA 1
ATOM 2015 C C . GLY A 1 263 ? 18.584 -11.932 -16.259 1.00 85.62 263 GLY A C 1
ATOM 2016 O O . GLY A 1 263 ? 18.346 -13.139 -16.304 1.00 85.62 263 GLY A O 1
ATOM 2017 N N . PHE A 1 264 ? 18.032 -11.140 -15.333 1.00 88.19 264 PHE A N 1
ATOM 2018 C CA . PHE A 1 264 ? 17.015 -11.600 -14.383 1.00 88.19 264 PHE A CA 1
ATOM 2019 C C . PHE A 1 264 ? 15.628 -11.516 -15.030 1.00 88.19 264 PHE A C 1
ATOM 2021 O O . PHE A 1 264 ? 14.932 -10.506 -14.928 1.00 88.19 264 PHE A O 1
ATOM 2028 N N . THR A 1 265 ? 15.251 -12.568 -15.758 1.00 88.06 265 THR A N 1
ATOM 2029 C CA . THR A 1 265 ? 14.026 -12.608 -16.577 1.00 88.06 265 THR A CA 1
ATOM 2030 C C . THR A 1 265 ? 12.885 -13.430 -15.973 1.00 88.06 265 THR A C 1
ATOM 2032 O O . THR A 1 265 ? 11.789 -13.431 -16.532 1.00 88.06 265 THR A O 1
ATOM 2035 N N . ALA A 1 266 ? 13.104 -14.101 -14.838 1.00 89.50 266 ALA A N 1
ATOM 2036 C CA . ALA A 1 266 ? 12.071 -14.848 -14.122 1.00 89.50 266 ALA A CA 1
ATOM 2037 C C . ALA A 1 266 ? 11.660 -14.132 -12.832 1.00 89.50 266 ALA A C 1
ATOM 2039 O O . ALA A 1 266 ? 12.507 -13.765 -12.016 1.00 89.50 266 ALA A O 1
ATOM 2040 N N . PHE A 1 267 ? 10.350 -13.979 -12.643 1.00 90.62 267 PHE A N 1
ATOM 2041 C CA . PHE A 1 267 ? 9.754 -13.298 -11.499 1.00 90.62 267 PHE A CA 1
ATOM 2042 C C . PHE A 1 267 ? 8.704 -14.188 -10.848 1.00 90.62 267 PHE A C 1
ATOM 2044 O O . PHE A 1 267 ? 7.924 -14.834 -11.546 1.00 90.62 267 PHE A O 1
ATOM 2051 N N . ASP A 1 268 ? 8.696 -14.204 -9.522 1.00 90.06 268 ASP A N 1
ATOM 2052 C CA . ASP A 1 268 ? 7.679 -14.880 -8.724 1.00 90.06 268 ASP A CA 1
ATOM 2053 C C . ASP A 1 268 ? 6.612 -13.868 -8.276 1.00 90.06 268 ASP A C 1
ATOM 2055 O O . ASP A 1 268 ? 6.929 -12.788 -7.761 1.00 90.06 268 ASP A O 1
ATOM 2059 N N . MET A 1 269 ? 5.349 -14.206 -8.537 1.00 89.06 269 MET A N 1
ATOM 2060 C CA . MET A 1 269 ? 4.182 -13.348 -8.338 1.00 89.06 269 MET A CA 1
ATOM 2061 C C . MET A 1 269 ? 3.036 -14.142 -7.730 1.00 89.06 269 MET A C 1
ATOM 2063 O O . MET A 1 269 ? 2.830 -15.305 -8.070 1.00 89.06 269 MET A O 1
ATOM 2067 N N . ALA A 1 270 ? 2.247 -13.472 -6.896 1.00 83.38 270 ALA A N 1
ATOM 2068 C CA . ALA A 1 270 ? 1.018 -14.013 -6.348 1.00 83.38 270 ALA A CA 1
ATOM 2069 C C . ALA A 1 270 ? -0.064 -12.930 -6.268 1.00 83.38 270 ALA A C 1
ATOM 2071 O O . ALA A 1 270 ? 0.232 -11.742 -6.122 1.00 83.38 270 ALA A O 1
ATOM 2072 N N . ASP A 1 271 ? -1.320 -13.360 -6.301 1.00 74.06 271 ASP A N 1
ATOM 2073 C CA . ASP A 1 271 ? -2.527 -12.534 -6.163 1.00 74.06 271 ASP A CA 1
ATOM 2074 C C . ASP A 1 271 ? -2.557 -11.680 -4.879 1.00 74.06 271 ASP A C 1
ATOM 2076 O O . ASP A 1 271 ? -3.129 -10.590 -4.844 1.00 74.06 271 ASP A O 1
ATOM 2080 N N . HIS A 1 272 ? -1.898 -12.148 -3.821 1.00 74.31 272 HIS A N 1
ATOM 2081 C CA . HIS A 1 272 ? -1.767 -11.449 -2.547 1.00 74.31 272 HIS A CA 1
ATOM 2082 C C . HIS A 1 272 ? -0.537 -10.525 -2.465 1.00 74.31 272 HIS A C 1
ATOM 2084 O O . HIS A 1 272 ? -0.337 -9.877 -1.435 1.00 74.31 272 HIS A O 1
ATOM 2090 N N . TYR A 1 273 ? 0.270 -10.395 -3.529 1.00 85.75 273 TYR A N 1
ATOM 2091 C CA . TYR A 1 273 ? 1.397 -9.445 -3.614 1.00 85.75 273 TYR A CA 1
ATOM 2092 C C . TYR A 1 273 ? 0.961 -8.038 -4.061 1.00 85.75 273 TYR A C 1
ATOM 2094 O O . TYR A 1 273 ? 1.706 -7.322 -4.729 1.00 85.75 273 TYR A O 1
ATOM 2102 N N . GLY A 1 274 ? -0.245 -7.619 -3.670 1.00 83.94 274 GLY A N 1
ATOM 2103 C CA . GLY A 1 274 ? -0.778 -6.292 -3.967 1.00 83.94 274 GLY A CA 1
ATOM 2104 C C . GLY A 1 274 ? -1.001 -6.093 -5.464 1.00 83.94 274 GLY A C 1
ATOM 2105 O O . GLY A 1 274 ? -1.872 -6.715 -6.061 1.00 83.94 274 GLY A O 1
ATOM 2106 N N . ASP A 1 275 ? -0.220 -5.207 -6.071 1.00 84.56 275 ASP A N 1
ATOM 2107 C CA . ASP A 1 275 ? -0.306 -4.834 -7.484 1.00 84.56 275 ASP A CA 1
ATOM 2108 C C . ASP A 1 275 ? 0.831 -5.420 -8.340 1.00 84.56 275 ASP A C 1
ATOM 2110 O O . ASP A 1 275 ? 1.139 -4.888 -9.407 1.00 84.56 275 ASP A O 1
ATOM 2114 N N . ALA A 1 276 ? 1.456 -6.518 -7.893 1.00 86.50 276 ALA A N 1
ATOM 2115 C CA . ALA A 1 276 ? 2.549 -7.188 -8.607 1.00 86.50 276 ALA A CA 1
ATOM 2116 C C . ALA A 1 276 ? 2.205 -7.491 -10.070 1.00 86.50 276 ALA A C 1
ATOM 2118 O O . ALA A 1 276 ? 2.957 -7.123 -10.971 1.00 86.50 276 ALA A O 1
ATOM 2119 N N . GLU A 1 277 ? 1.032 -8.075 -10.314 1.00 81.62 277 GLU A N 1
ATOM 2120 C CA . GLU A 1 277 ? 0.559 -8.391 -11.664 1.00 81.62 277 GLU A CA 1
ATOM 2121 C C . GLU A 1 277 ? 0.351 -7.132 -12.513 1.00 81.62 277 GLU A C 1
ATOM 2123 O O . GLU A 1 277 ? 0.721 -7.093 -13.686 1.00 81.62 277 GLU A O 1
ATOM 2128 N N . ILE A 1 278 ? -0.194 -6.071 -11.910 1.00 80.31 278 ILE A N 1
ATOM 2129 C CA . ILE A 1 278 ? -0.452 -4.798 -12.590 1.00 80.31 278 ILE A CA 1
ATOM 2130 C C . ILE A 1 278 ? 0.866 -4.176 -13.048 1.00 80.31 278 ILE A C 1
ATOM 2132 O O . ILE A 1 278 ? 0.992 -3.794 -14.210 1.00 80.31 278 ILE A O 1
ATOM 2136 N N . ILE A 1 279 ? 1.864 -4.098 -12.165 1.00 81.94 279 ILE A N 1
ATOM 2137 C CA . ILE A 1 279 ? 3.183 -3.567 -12.524 1.00 81.94 279 ILE A CA 1
ATOM 2138 C C . ILE A 1 279 ? 3.861 -4.456 -13.560 1.00 81.94 279 ILE A C 1
ATOM 2140 O O . ILE A 1 279 ? 4.450 -3.933 -14.507 1.00 81.94 279 ILE A O 1
ATOM 2144 N N . TYR A 1 280 ? 3.748 -5.778 -13.421 1.00 81.12 280 TYR A N 1
ATOM 2145 C CA . TYR A 1 280 ? 4.326 -6.708 -14.379 1.00 81.12 280 TYR A CA 1
ATOM 2146 C C . TYR A 1 280 ? 3.790 -6.452 -15.789 1.00 81.12 280 TYR A C 1
ATOM 2148 O O . TYR A 1 280 ? 4.577 -6.288 -16.719 1.00 81.12 280 TYR A O 1
ATOM 2156 N N . LEU A 1 281 ? 2.472 -6.297 -15.947 1.00 75.44 281 LEU A N 1
ATOM 2157 C CA . LEU A 1 281 ? 1.829 -5.996 -17.232 1.00 75.44 281 LEU A CA 1
ATOM 2158 C C . LEU A 1 281 ? 2.253 -4.654 -17.845 1.00 75.44 281 LEU A C 1
ATOM 2160 O O . LEU A 1 281 ? 2.198 -4.493 -19.064 1.00 75.44 281 LEU A O 1
ATOM 2164 N N . LEU A 1 282 ? 2.687 -3.692 -17.031 1.00 73.38 282 LEU A N 1
ATOM 2165 C CA . LEU A 1 282 ? 3.186 -2.403 -17.513 1.00 73.38 282 LEU A CA 1
ATOM 2166 C C . LEU A 1 282 ? 4.616 -2.473 -18.058 1.00 73.38 282 LEU A C 1
ATOM 2168 O O . LEU A 1 282 ? 5.070 -1.514 -18.687 1.00 73.38 282 LEU A O 1
ATOM 2172 N N . MET A 1 283 ? 5.332 -3.578 -17.838 1.00 72.62 283 MET A N 1
ATOM 2173 C CA . MET A 1 283 ? 6.706 -3.700 -18.298 1.00 72.62 283 MET A CA 1
ATOM 2174 C C . MET A 1 283 ? 6.790 -3.846 -19.826 1.00 72.62 283 MET A C 1
ATOM 2176 O O . MET A 1 283 ? 6.077 -4.657 -20.418 1.00 72.62 283 MET A O 1
ATOM 2180 N N . PRO A 1 284 ? 7.741 -3.160 -20.483 1.00 63.38 284 PRO A N 1
ATOM 2181 C CA . PRO A 1 284 ? 7.902 -3.192 -21.939 1.00 63.38 284 PRO A CA 1
ATOM 2182 C C . PRO A 1 284 ? 8.414 -4.538 -22.497 1.00 63.38 284 PRO A C 1
ATOM 2184 O O . PRO A 1 284 ? 8.599 -4.676 -23.701 1.00 63.38 284 PRO A O 1
ATOM 2187 N N . PHE A 1 285 ? 8.660 -5.551 -21.665 1.00 64.88 285 PHE A N 1
ATOM 2188 C CA . PHE A 1 285 ? 9.218 -6.839 -22.100 1.00 64.88 285 PHE A CA 1
ATOM 2189 C C . PHE A 1 285 ? 8.226 -8.005 -22.050 1.00 64.88 285 PHE A C 1
ATOM 2191 O O . PHE A 1 285 ? 8.524 -9.071 -22.587 1.00 64.88 285 PHE A O 1
ATOM 2198 N N . THR A 1 286 ? 7.042 -7.822 -21.460 1.00 54.78 286 THR A N 1
ATOM 2199 C CA . THR A 1 286 ? 6.058 -8.901 -21.242 1.00 54.78 286 THR A CA 1
ATOM 2200 C C . THR A 1 286 ? 5.594 -9.575 -22.531 1.00 54.78 286 THR A C 1
ATOM 2202 O O . THR A 1 286 ? 5.433 -10.795 -22.573 1.00 54.78 286 THR A O 1
ATOM 2205 N N . HIS A 1 287 ? 5.471 -8.814 -23.619 1.00 50.41 287 HIS A N 1
ATOM 2206 C CA . HIS A 1 287 ? 5.126 -9.359 -24.933 1.00 50.41 287 HIS A CA 1
ATOM 2207 C C . HIS A 1 287 ? 6.283 -10.074 -25.643 1.00 50.41 287 HIS A C 1
ATOM 2209 O O . HIS A 1 287 ? 6.028 -10.873 -26.534 1.00 50.41 287 HIS A O 1
ATOM 2215 N N . LYS A 1 288 ? 7.543 -9.803 -25.274 1.00 49.41 288 LYS A N 1
ATOM 2216 C CA . LYS A 1 288 ? 8.721 -10.427 -25.908 1.00 49.41 288 LYS A CA 1
ATOM 2217 C C . LYS A 1 288 ? 9.167 -11.709 -25.196 1.00 49.41 288 LYS A C 1
ATOM 2219 O O . LYS A 1 288 ? 9.784 -12.554 -25.829 1.00 49.41 288 LYS A O 1
ATOM 2224 N N . LEU A 1 289 ? 8.854 -11.854 -23.906 1.00 49.88 289 LEU A N 1
ATOM 2225 C CA . LEU A 1 289 ? 9.236 -13.011 -23.079 1.00 49.88 289 LEU A CA 1
ATOM 2226 C C . LEU A 1 289 ? 8.273 -14.206 -23.194 1.00 49.88 289 LEU A C 1
ATOM 2228 O O . LEU A 1 289 ? 8.604 -15.301 -22.758 1.00 49.88 289 LEU A O 1
ATOM 2232 N N . THR A 1 290 ? 7.076 -14.009 -23.750 1.00 44.09 290 THR A N 1
ATOM 2233 C CA . THR A 1 290 ? 6.053 -15.063 -23.897 1.00 44.09 290 THR A CA 1
ATOM 2234 C C . THR A 1 290 ? 6.116 -15.795 -25.240 1.00 44.09 290 THR A C 1
ATOM 2236 O O . THR A 1 290 ? 5.434 -16.800 -25.414 1.00 44.09 290 THR A O 1
ATOM 2239 N N . THR A 1 291 ? 6.936 -15.316 -26.178 1.00 36.00 291 THR A N 1
ATOM 2240 C CA . THR A 1 291 ? 7.043 -15.831 -27.555 1.00 36.00 291 THR A CA 1
ATOM 2241 C C . THR A 1 291 ? 8.376 -16.524 -27.861 1.00 36.00 291 THR A C 1
ATOM 2243 O O . THR A 1 291 ? 8.684 -16.736 -29.032 1.00 36.00 291 THR A O 1
ATOM 2246 N N . SER A 1 292 ? 9.183 -16.836 -26.845 1.00 36.31 292 SER A N 1
ATOM 2247 C CA . SER A 1 292 ? 10.506 -17.468 -26.979 1.00 36.31 292 SER A CA 1
ATOM 2248 C C . SER A 1 292 ? 10.596 -18.775 -26.214 1.00 36.31 292 SER A C 1
ATOM 2250 O O . SER A 1 292 ? 10.237 -18.735 -25.014 1.00 36.31 292 SER A O 1
#

Foldseek 3Di:
DDDDDDDDDPPPPDPPVVVVCVVPDDPVRVVVVVVVCCVVPVVCQLVVLVVLVVVLVVVVVVVVPDDPDDLDVVVLVVLVVSLVSCLSSLNLLVSLLSLLVSLLSLLVCCVVDDPVCNVVSLQVLQLSLLSLLSSLLSVQVVQQDPVGGHAADPVSLVSLVSSLVSLVVSCVVCVPDPDDSSNQLSQCSSCVSNVHDRPPPPPPLVVPLPPQDQADAAPAWDDDPPDTGHPDAAELLCLLGCVSPGHGLVVVLVVVSVCRNPNNPHYDDDPNSRCPVVSVVSHSCPVVVVPD

InterPro domains:
  IPR036812 NAD(P)-dependent oxidoreductase domain superfamily [SSF51430] (222-278)

pLDDT: mean 83.34, std 16.41, range [28.25, 98.0]

Organism: NCBI:txid1237075

Secondary structure (DSSP, 8-state):
-----------PPPPHHHHHHHHHS-HHHHHHHHHHHHHH-GGGHHHHHHHHHHHHHHHHHHHTTS-S----HHHHHHHHHHHHHHHHTT-HHHHHHHHHHHHHHHHHHHHH--GGGHHHHHHHHHHHHHHHHHHHHHHHHHHEETTEEPPPPHHHHHHHHHHHHHHHHHHHHHTTSSSPPTTHHHHHHHHHHTTPPPP---S-HHHHTTTPPPPPPPSSEEEETTEEEES--EE-GGGG-GGG----HHHHHHHHHHHHHTT---EE--TTSTTHHHHHHHSTTHHHHS--

Sequence (292 aa):
MAVSRNGGANAAHVNMMTDTIIGNLPADGLRVVIRSLLASHPEITSTFEHETRKYLGQSIAKSSKADHDKFDIKRLRHTQQIIRCMLGSGVPFEGITLLGKLVIRGAQLALVSRENDKGELGVFLASLDGDIVQAMTAVKKTLFVDVGARELSTEEQALIHHLLESLIHCENILQNTDIEFPYARGLITTSSILGIAPPALSVSRHSLLNRTPLPPQARETFQLGDRILPRIFSGLWQMSSPAWGAAPISKIVEQFSTHVQSGFTAFDMADHYGDAEIIYLLMPFTHKLTTS

Radius of gyration: 23.14 Å; chains: 1; bounding box: 55×56×83 Å